Protein AF-A0A0F8ZAD5-F1 (afdb_monomer)

Organism: NCBI:txid412755

Nearest PDB structures (foldseek):
  7mzy-assembly1_A  TM=2.709E-01  e=1.354E-01  Homo sapiens
  7ls0-assembly1_C  TM=2.871E-01  e=2.095E-01  Homo sapiens
  7nx3-assembly1_A  TM=2.675E-01  e=1.902E-01  Homo sapiens
  7ls0-assembly1_A  TM=2.312E-01  e=1.171E-01  Homo sapiens
  4b1m-assembly3_C  TM=2.422E-01  e=1.090E+00  Bacillus subtilis

InterPro domains:
  IPR049304 Glycine-rich domain [PF21722] (61-296)

Secondary structure (DSSP, 8-state):
--TTPPPPEEE-----TTPEEP---EETTEE-S-----EEE-SEEEEETTEEEEEESSSEEEEEES-EEEEEEEEPPPPPPPBTBPPPPPPPEEEEEEEEE-SEEEEEEPPPPPPPPSSTTSPPPPPPPEEETTEEEPPPPPPPBTTSPPPPPBSSPPPPPTTSS-PPPBPTTT--PPPPPB-SSSSPBPPPPP-SSSPPPPPBTTBPPPPPP-EEE-TTTSS-EEE-PPPPPPB-STT--BPPPPPTTTPPPPPB-TTS-----PPPTTTTPPPPPB-TTSPPPPPPP-EEEEEE---PPPPEEEEEESPTTEE--SS----EEEEE-TT----EEEEETTEEEEEE-S---

Foldseek 3Di:
DDPPDDWAWAAEDPDDAFDWGFDFTDTPPHGCPDDFWWDKDKADWDDDPLKIKHKHLAKMKIFTTAKFFKKKKWFFAWWFAFEQAAWTFFWFIDIDGRDIDGGGIWTWHWWAWWAFHFDLAGFTGWICWTDTPPDIIWTIWTTGGQNYAATEETCWWTKGWLRYPGIHAHDPNGWGIWAYWNVPDPFIKIWWTTFRPGYWAYHDHQEWTAWHAFDWDCVRPVDTAGAGWIAIMETADLSHDYTHHTHGQFHWTAFYPNPPDFDIGEGAAQRRYIWYHTYDPGTTHITYMHMMMIMDRIRADDKDKAWPDDDGRDRDNDPDGDTDMDIDGPVQDQKDFYHYNNRTDDIDRPSDD

Mean predicted aligned error: 10.84 Å

Sequence (353 aa):
INKGEVLDLELFTVVENADNVEWIPSFMGVRVSEWAGFSATGCDITFDGDFQIHTCIVNSTFTVTGTGLADVLVVAGGGGGPQQGGGGGAGGYILFENFTLTEQAYAVTVGTGGTGGTANNVPGGHGANSVFDNLTMIGGSGGTARLGVASPTGGSGGGDSSSGAGASAGTAGQGFAGGNGFDGGQPFTGGGGGGASEVGATGTSGVGGDGGDGLSNTIFNGTTLFYAGGGGGNINDQLGTSVGSGGLGGGGDGGNLKGGGATCTVGVDGLGGGGGGASETNAGCDGGNGVVIIRFLPILSIPTVTLNKPDNNTVFEIVTINMNCTVSDNLNLVNVSLILDGVINETNTTGIN

Structure (mmCIF, N/CA/C/O backbone):
data_AF-A0A0F8ZAD5-F1
#
_entry.id   AF-A0A0F8ZAD5-F1
#
loop_
_atom_site.group_PDB
_atom_site.id
_atom_site.type_symbol
_atom_site.label_atom_id
_atom_site.label_alt_id
_atom_site.label_comp_id
_atom_site.label_asym_id
_atom_site.label_entity_id
_atom_site.label_seq_id
_atom_site.pdbx_PDB_ins_code
_atom_site.Cartn_x
_atom_site.Cartn_y
_atom_site.Cartn_z
_atom_site.occupancy
_atom_site.B_iso_or_equiv
_atom_site.auth_seq_id
_atom_site.auth_comp_id
_atom_site.auth_asym_id
_atom_site.auth_atom_id
_atom_site.pdbx_PDB_model_num
ATOM 1 N N . ILE A 1 1 ? -20.536 6.946 20.542 1.00 42.72 1 ILE A N 1
ATOM 2 C CA . ILE A 1 1 ? -20.721 8.093 21.454 1.00 42.72 1 ILE A CA 1
ATOM 3 C C . ILE A 1 1 ? -19.865 9.211 20.888 1.00 42.72 1 ILE A C 1
ATOM 5 O O . ILE A 1 1 ? -18.662 9.011 20.779 1.00 42.72 1 ILE A O 1
ATOM 9 N N . ASN A 1 2 ? -20.467 10.299 20.410 1.00 28.19 2 ASN A N 1
ATOM 10 C CA . ASN A 1 2 ? -19.722 11.433 19.853 1.00 28.19 2 ASN A CA 1
ATOM 11 C C . ASN A 1 2 ? -19.301 12.397 20.967 1.00 28.19 2 ASN A C 1
ATOM 13 O O . ASN A 1 2 ? -19.986 12.539 21.983 1.00 28.19 2 ASN A O 1
ATOM 17 N N . LYS A 1 3 ? -18.207 13.131 20.749 1.00 27.67 3 LYS A N 1
ATOM 18 C CA . LYS A 1 3 ? -17.792 14.232 21.625 1.00 27.67 3 LYS A CA 1
ATOM 19 C C . LYS A 1 3 ? -18.932 15.253 21.789 1.00 27.67 3 LYS A C 1
ATOM 21 O O . LYS A 1 3 ? -19.252 15.975 20.848 1.00 27.67 3 LYS A O 1
ATOM 26 N N . GLY A 1 4 ? -19.497 15.338 22.996 1.00 31.62 4 GLY A N 1
ATOM 27 C CA . GLY A 1 4 ? -20.547 16.301 23.360 1.00 31.62 4 GLY A CA 1
ATOM 28 C C . GLY A 1 4 ? -21.928 15.709 23.665 1.00 31.62 4 GLY A C 1
ATOM 29 O O . GLY A 1 4 ? -22.844 16.475 23.953 1.00 31.62 4 GLY A O 1
ATOM 30 N N . GLU A 1 5 ? -22.096 14.386 23.624 1.00 37.78 5 GLU A N 1
ATOM 31 C CA . GLU A 1 5 ? -23.331 13.726 24.074 1.00 37.78 5 GLU A CA 1
ATOM 32 C C . GLU A 1 5 ? -23.428 13.709 25.617 1.00 37.78 5 GLU A C 1
ATOM 34 O O . GLU A 1 5 ? -22.432 13.521 26.318 1.00 37.78 5 GLU A O 1
ATOM 39 N N . VAL A 1 6 ? -24.633 13.948 26.151 1.00 41.59 6 VAL A N 1
ATOM 40 C CA . VAL A 1 6 ? -24.940 13.880 27.591 1.00 41.59 6 VAL A CA 1
ATOM 41 C C . VAL A 1 6 ? -25.248 12.426 27.949 1.00 41.59 6 VAL A C 1
ATOM 43 O O . VAL A 1 6 ? -26.066 11.794 27.287 1.00 41.59 6 VAL A O 1
ATOM 46 N N . LEU A 1 7 ? -24.578 11.894 28.973 1.00 45.41 7 LEU A N 1
ATOM 47 C CA . LEU A 1 7 ? -24.814 10.548 29.493 1.00 45.41 7 LEU A CA 1
ATOM 48 C C . LEU A 1 7 ? -25.819 10.602 30.650 1.00 45.41 7 LEU A C 1
ATOM 50 O O . LEU A 1 7 ? -25.520 11.177 31.698 1.00 45.41 7 LEU A O 1
ATOM 54 N N . ASP A 1 8 ? -26.977 9.969 30.465 1.00 46.50 8 ASP A N 1
ATOM 55 C CA . ASP A 1 8 ? -28.004 9.832 31.498 1.00 46.50 8 ASP A CA 1
ATOM 56 C C . ASP A 1 8 ? -27.875 8.474 32.206 1.00 46.50 8 ASP A C 1
ATOM 58 O O . ASP A 1 8 ? -27.848 7.413 31.577 1.00 46.50 8 ASP A O 1
ATOM 62 N N . LEU A 1 9 ? -27.769 8.523 33.535 1.00 47.06 9 LEU A N 1
ATOM 63 C CA . LEU A 1 9 ? -27.691 7.370 34.432 1.00 47.06 9 LEU A CA 1
ATOM 64 C C . LEU A 1 9 ? -28.988 7.301 35.245 1.00 47.06 9 LEU A C 1
ATOM 66 O O . LEU A 1 9 ? -29.325 8.241 35.966 1.00 47.06 9 LEU A O 1
ATOM 70 N N . GLU A 1 10 ? -29.725 6.197 35.117 1.00 52.03 10 GLU A N 1
ATOM 71 C CA . GLU A 1 10 ? -31.086 6.066 35.654 1.00 52.03 10 GLU A CA 1
ATOM 72 C C . GLU A 1 10 ? -31.159 5.102 36.851 1.00 52.03 10 GLU A C 1
ATOM 74 O O . GLU A 1 10 ? -30.593 4.004 36.811 1.00 52.03 10 GLU A O 1
ATOM 79 N N . LEU A 1 11 ? -31.903 5.497 37.895 1.00 47.22 11 LEU A N 1
ATOM 80 C CA . LEU A 1 11 ? -32.354 4.637 38.992 1.00 47.22 11 LEU A CA 1
ATOM 81 C C . LEU A 1 11 ? -33.878 4.427 38.887 1.00 47.22 11 LEU A C 1
ATOM 83 O O . LEU A 1 11 ? -34.636 5.395 38.805 1.00 47.22 11 LEU A O 1
ATOM 87 N N . PHE A 1 12 ? -34.336 3.173 38.943 1.00 46.31 12 PHE A N 1
ATOM 88 C CA . PHE A 1 12 ? -35.761 2.824 38.996 1.00 46.31 12 PHE A CA 1
ATOM 89 C C . PHE A 1 12 ? -36.108 2.217 40.352 1.00 46.31 12 PHE A C 1
ATOM 91 O O . PHE A 1 12 ? -35.852 1.032 40.544 1.00 46.31 12 PHE A O 1
ATOM 98 N N . THR A 1 13 ? -36.744 2.972 41.250 1.00 46.91 13 THR A N 1
ATOM 99 C CA . THR A 1 13 ? -37.504 2.399 42.372 1.00 46.91 13 THR A CA 1
ATOM 100 C C . THR A 1 13 ? -38.537 3.420 42.852 1.00 46.91 13 THR A C 1
ATOM 102 O O . THR A 1 13 ? -38.139 4.458 43.371 1.00 46.91 13 THR A O 1
ATOM 105 N N . VAL A 1 14 ? -39.835 3.103 42.796 1.00 45.53 14 VAL A N 1
ATOM 106 C CA . VAL A 1 14 ? -40.834 3.840 43.591 1.00 45.53 14 VAL A CA 1
ATOM 107 C C . VAL A 1 14 ? -40.534 3.530 45.060 1.00 45.53 14 VAL A C 1
ATOM 109 O O . VAL A 1 14 ? -40.621 2.366 45.437 1.00 45.53 14 VAL A O 1
ATOM 112 N N . VAL A 1 15 ? -40.113 4.522 45.853 1.00 49.88 15 VAL A N 1
ATOM 113 C CA . VAL A 1 15 ? -39.677 4.315 47.252 1.00 49.88 15 VAL A CA 1
ATOM 114 C C . VAL A 1 15 ? -40.759 4.753 48.240 1.00 49.88 15 VAL A C 1
ATOM 116 O O . VAL A 1 15 ? -41.038 5.946 48.380 1.00 49.88 15 VAL A O 1
ATOM 119 N N . GLU A 1 16 ? -41.320 3.805 48.984 1.00 58.94 16 GLU A N 1
ATOM 120 C CA . GLU A 1 16 ? -42.106 4.036 50.196 1.00 58.94 16 GLU A CA 1
ATOM 121 C C . GLU A 1 16 ? -41.260 3.806 51.467 1.00 58.94 16 GLU A C 1
ATOM 123 O O . GLU A 1 16 ? -40.147 3.274 51.447 1.00 58.94 16 GLU A O 1
ATOM 128 N N . ASN A 1 17 ? -41.766 4.260 52.617 1.00 53.72 17 ASN A N 1
ATOM 129 C CA . ASN A 1 17 ? -41.102 4.029 53.902 1.00 53.72 17 ASN A CA 1
ATOM 130 C C . ASN A 1 17 ? -41.042 2.516 54.192 1.00 53.72 17 ASN A C 1
ATOM 132 O O . ASN A 1 17 ? -42.082 1.861 54.156 1.00 53.72 17 ASN A O 1
ATOM 136 N N . ALA A 1 18 ? -39.850 2.010 54.537 1.00 62.34 18 ALA A N 1
ATOM 137 C CA . ALA A 1 18 ? -39.515 0.598 54.761 1.00 62.34 18 ALA A CA 1
ATOM 138 C C . ALA A 1 18 ? -39.294 -0.268 53.504 1.00 62.34 18 ALA A C 1
ATOM 140 O O . ALA A 1 18 ? -39.151 -1.487 53.633 1.00 62.34 18 ALA A O 1
ATOM 141 N N . ASP A 1 19 ? -39.184 0.338 52.320 1.00 57.66 19 ASP A N 1
ATOM 142 C CA . ASP A 1 19 ? -38.811 -0.392 51.108 1.00 57.66 19 ASP A CA 1
ATOM 143 C C . ASP A 1 19 ? -37.319 -0.752 51.058 1.00 57.66 19 ASP A C 1
ATOM 145 O O . ASP A 1 19 ? -36.444 -0.057 51.588 1.00 57.66 19 ASP A O 1
ATOM 149 N N . ASN A 1 20 ? -37.035 -1.859 50.370 1.00 56.38 20 ASN A N 1
ATOM 150 C CA . ASN A 1 20 ? -35.686 -2.250 49.978 1.00 56.38 20 ASN A CA 1
ATOM 151 C C . ASN A 1 20 ? -35.318 -1.546 48.671 1.00 56.38 20 ASN A C 1
ATOM 153 O O . ASN A 1 20 ? -36.022 -1.700 47.672 1.00 56.38 20 ASN A O 1
ATOM 157 N N . VAL A 1 21 ? -34.187 -0.841 48.647 1.00 58.56 21 VAL A N 1
ATOM 158 C CA . VAL A 1 21 ? -33.682 -0.212 47.418 1.00 58.56 21 VAL A CA 1
ATOM 159 C C . VAL A 1 21 ? -32.581 -1.078 46.813 1.00 58.56 21 VAL A C 1
ATOM 161 O O . VAL A 1 21 ? -31.529 -1.281 47.427 1.00 58.56 21 VAL A O 1
ATOM 164 N N . GLU A 1 22 ? -32.813 -1.577 45.599 1.00 61.72 22 GLU A N 1
ATOM 165 C CA . GLU A 1 22 ? -31.795 -2.253 44.794 1.00 61.72 22 GLU A CA 1
ATOM 166 C C . GLU A 1 22 ? -31.143 -1.252 43.831 1.00 61.72 22 GLU A C 1
ATOM 168 O O . GLU A 1 22 ? -31.813 -0.596 43.033 1.00 61.72 22 GLU A O 1
ATOM 173 N N . TRP A 1 23 ? -29.819 -1.127 43.899 1.00 62.19 23 TRP A N 1
ATOM 174 C CA . TRP A 1 23 ? -29.043 -0.321 42.970 1.00 62.19 23 TRP A CA 1
ATOM 175 C C . TRP A 1 23 ? -28.745 -1.126 41.710 1.00 62.19 23 TRP A C 1
ATOM 177 O O . TRP A 1 23 ? -27.966 -2.082 41.728 1.00 62.19 23 TRP A O 1
ATOM 187 N N . ILE A 1 24 ? -29.365 -0.718 40.606 1.00 59.56 24 ILE A N 1
ATOM 188 C CA . ILE A 1 24 ? -29.151 -1.316 39.294 1.00 59.56 24 ILE A CA 1
ATOM 189 C C . ILE A 1 24 ? -28.659 -0.215 38.355 1.00 59.56 24 ILE A C 1
ATOM 191 O O . ILE A 1 24 ? -29.462 0.628 37.956 1.00 59.56 24 ILE A O 1
ATOM 195 N N . PRO A 1 25 ? -27.367 -0.193 37.983 1.00 57.88 25 PRO A N 1
ATOM 196 C CA . PRO A 1 25 ? -26.896 0.746 36.983 1.00 57.88 25 PRO A CA 1
ATOM 197 C C . PRO A 1 25 ? -27.588 0.425 35.659 1.00 57.88 25 PRO A C 1
ATOM 199 O O . PRO A 1 25 ? -27.567 -0.716 35.181 1.00 57.88 25 PRO A O 1
ATOM 202 N N . SER A 1 26 ? -28.214 1.438 35.076 1.00 53.25 26 SER A N 1
ATOM 203 C CA . SER A 1 26 ? -28.821 1.345 33.758 1.00 53.25 26 SER A CA 1
ATOM 204 C C . SER A 1 26 ? -28.347 2.495 32.884 1.00 53.25 26 SER A C 1
ATOM 206 O O . SER A 1 26 ? -28.042 3.587 33.368 1.00 53.25 26 SER A O 1
ATOM 208 N N . PHE A 1 27 ? -28.235 2.211 31.593 1.00 52.03 27 PHE A N 1
ATOM 209 C CA . PHE A 1 27 ? -27.882 3.187 30.575 1.00 52.03 27 PHE A CA 1
ATOM 210 C C . PHE A 1 27 ? -29.076 3.323 29.635 1.00 52.03 27 PHE A C 1
ATOM 212 O O . PHE A 1 27 ? -29.490 2.324 29.042 1.00 52.03 27 PHE A O 1
ATOM 219 N N . MET A 1 28 ? -29.654 4.527 29.545 1.00 55.06 28 MET A N 1
ATOM 220 C CA . MET A 1 28 ? -30.876 4.792 28.766 1.00 55.06 28 MET A CA 1
ATOM 221 C C . MET A 1 28 ? -32.005 3.775 29.054 1.00 55.06 28 MET A C 1
ATOM 223 O O . MET A 1 28 ? -32.618 3.227 28.134 1.00 55.06 28 MET A O 1
ATOM 227 N N . GLY A 1 29 ? -32.214 3.435 30.328 1.00 49.91 29 GLY A N 1
ATOM 228 C CA . GLY A 1 29 ? -33.242 2.488 30.765 1.00 49.91 29 GLY A CA 1
ATOM 229 C C . GLY A 1 29 ? -32.940 0.997 30.557 1.00 49.91 29 GLY A C 1
ATOM 230 O O . GLY A 1 29 ? -33.813 0.163 30.804 1.00 49.91 29 GLY A O 1
ATOM 231 N N . VAL A 1 30 ? -31.728 0.614 30.131 1.00 49.59 30 VAL A N 1
ATOM 232 C CA . VAL A 1 30 ? -31.344 -0.797 29.922 1.00 49.59 30 VAL A CA 1
ATOM 233 C C . VAL A 1 30 ? -30.340 -1.267 30.979 1.00 49.59 30 VAL A C 1
ATOM 235 O O . VAL A 1 30 ? -29.303 -0.636 31.192 1.00 49.59 30 VAL A O 1
ATOM 238 N N . ARG A 1 31 ? -30.630 -2.407 31.632 1.00 51.28 31 ARG A N 1
ATOM 239 C CA . ARG A 1 31 ? -29.701 -3.084 32.558 1.00 51.28 31 ARG A CA 1
ATOM 240 C C . ARG A 1 31 ? -28.488 -3.596 31.789 1.00 51.28 31 ARG A C 1
ATOM 242 O O . ARG A 1 31 ? -28.632 -4.382 30.857 1.00 51.28 31 ARG A O 1
ATOM 249 N N . VAL A 1 32 ? -27.299 -3.189 32.212 1.00 48.00 32 VAL A N 1
ATOM 250 C CA . VAL A 1 32 ? -26.048 -3.566 31.556 1.00 48.00 32 VAL A CA 1
ATOM 251 C C . VAL A 1 32 ? -25.489 -4.842 32.186 1.00 48.00 32 VAL A C 1
ATOM 253 O O . VAL A 1 32 ? -24.962 -4.801 33.292 1.00 48.00 32 VAL A O 1
ATOM 256 N N . SER A 1 33 ? -25.611 -5.981 31.499 1.00 46.00 33 SER A N 1
ATOM 257 C CA . SER A 1 33 ? -25.067 -7.270 31.962 1.00 46.00 33 SER A CA 1
ATOM 258 C C . SER A 1 33 ? -23.804 -7.729 31.225 1.00 46.00 33 SER A C 1
ATOM 260 O O . SER A 1 33 ? -23.064 -8.533 31.775 1.00 46.00 33 SER A O 1
ATOM 262 N N . GLU A 1 34 ? -23.534 -7.217 30.023 1.00 42.91 34 GLU A N 1
ATOM 263 C CA . GLU A 1 34 ? -22.308 -7.435 29.238 1.00 42.91 34 GLU A CA 1
ATOM 264 C C . GLU A 1 34 ? -22.373 -6.567 27.969 1.00 42.91 34 GLU A C 1
ATOM 266 O O . GLU A 1 34 ? -23.447 -6.428 27.386 1.00 42.91 34 GLU A O 1
ATOM 271 N N . TRP A 1 35 ? -21.254 -5.981 27.529 1.00 52.12 35 TRP A N 1
ATOM 272 C CA . TRP A 1 35 ? -21.159 -5.370 26.196 1.00 52.12 35 TRP A CA 1
ATOM 273 C C . TRP A 1 35 ? -19.921 -5.903 25.480 1.00 52.12 35 TRP A C 1
ATOM 275 O O . TRP A 1 35 ? -18.802 -5.785 25.979 1.00 52.12 35 TRP A O 1
ATOM 285 N N . ALA A 1 36 ? -20.128 -6.478 24.295 1.00 46.25 36 ALA A N 1
ATOM 286 C CA . ALA A 1 36 ? -19.058 -6.863 23.386 1.00 46.25 36 ALA A CA 1
ATOM 287 C C . ALA A 1 36 ? -18.497 -5.598 22.715 1.00 46.25 36 ALA A C 1
ATOM 289 O O . ALA A 1 36 ? -19.019 -5.130 21.704 1.00 46.25 36 ALA A O 1
ATOM 290 N N . GLY A 1 37 ? -17.463 -5.005 23.314 1.00 64.50 37 GLY A N 1
ATOM 291 C CA . GLY A 1 37 ? -16.720 -3.909 22.699 1.00 64.50 37 GLY A CA 1
ATOM 292 C C . GLY A 1 37 ? -15.998 -4.396 21.442 1.00 64.50 37 GLY A C 1
ATOM 293 O O . GLY A 1 37 ? -15.243 -5.370 21.495 1.00 64.50 37 GLY A O 1
ATOM 294 N N . PHE A 1 38 ? -16.226 -3.719 20.316 1.00 75.94 38 PHE A N 1
ATOM 295 C CA . PHE A 1 38 ? -15.404 -3.890 19.125 1.00 75.94 38 PHE A CA 1
ATOM 296 C C . PHE A 1 38 ? -14.053 -3.209 19.349 1.00 75.94 38 PHE A C 1
ATOM 298 O O . PHE A 1 38 ? -13.968 -1.978 19.379 1.00 75.94 38 PHE A O 1
ATOM 305 N N . SER A 1 39 ? -13.015 -4.015 19.556 1.00 86.00 39 SER A N 1
ATOM 306 C CA . SER A 1 39 ? -11.640 -3.557 19.762 1.00 86.00 39 SER A CA 1
ATOM 307 C C . SER A 1 39 ? -10.679 -4.450 18.990 1.00 86.00 39 SER A C 1
ATOM 309 O O . SER A 1 39 ? -11.016 -5.594 18.678 1.00 86.00 39 SER A O 1
ATOM 311 N N . ALA A 1 40 ? -9.484 -3.949 18.679 1.00 91.31 40 ALA A N 1
ATOM 312 C CA . ALA A 1 40 ? -8.470 -4.772 18.044 1.00 91.31 40 ALA A CA 1
ATOM 313 C C . ALA A 1 40 ? -7.048 -4.463 18.525 1.00 91.31 40 ALA A C 1
ATOM 315 O O . ALA A 1 40 ? -6.754 -3.396 19.062 1.00 91.31 40 ALA A O 1
ATOM 316 N N . THR A 1 41 ? -6.150 -5.427 18.323 1.00 94.00 41 THR A N 1
ATOM 317 C CA . THR A 1 41 ? -4.713 -5.322 18.622 1.00 94.00 41 THR A CA 1
ATOM 318 C C . THR A 1 41 ? -3.869 -5.904 17.487 1.00 94.00 41 THR A C 1
ATOM 320 O O . THR A 1 41 ? -4.368 -6.661 16.653 1.00 94.00 41 THR A O 1
ATOM 323 N N . GLY A 1 42 ? -2.576 -5.568 17.472 1.00 94.38 42 GLY A N 1
ATOM 324 C CA . GLY A 1 42 ? -1.621 -5.982 16.440 1.00 94.38 42 GLY A CA 1
ATOM 325 C C . GLY A 1 42 ? -1.310 -4.866 15.444 1.00 94.38 42 GLY A C 1
ATOM 326 O O . GLY A 1 42 ? -2.069 -3.905 15.335 1.00 94.38 42 GLY A O 1
ATOM 327 N N . CYS A 1 43 ? -0.195 -5.006 14.722 1.00 94.81 43 CYS A N 1
ATOM 328 C CA . CYS A 1 43 ? 0.364 -3.962 13.852 1.00 94.81 43 CYS A CA 1
ATOM 329 C C . CYS A 1 43 ? 0.679 -2.648 14.594 1.00 94.81 43 CYS A C 1
ATOM 331 O O . CYS A 1 43 ? 0.552 -2.573 15.818 1.00 94.81 43 CYS A O 1
ATOM 333 N N . ASP A 1 44 ? 1.118 -1.624 13.861 1.00 94.44 44 ASP A N 1
ATOM 334 C CA . ASP A 1 44 ? 1.343 -0.301 14.441 1.00 94.44 44 ASP A CA 1
ATOM 335 C C . ASP A 1 44 ? 0.013 0.444 14.557 1.00 94.44 44 ASP A C 1
ATOM 337 O O . ASP A 1 44 ? -0.730 0.548 13.580 1.00 94.44 44 ASP A O 1
ATOM 341 N N . ILE A 1 45 ? -0.289 0.947 15.756 1.00 92.69 45 ILE A N 1
ATOM 342 C CA . ILE A 1 45 ? -1.570 1.583 16.074 1.00 92.69 45 ILE A CA 1
ATOM 343 C C . ILE A 1 45 ? -1.398 3.100 16.128 1.00 92.69 45 ILE A C 1
ATOM 345 O O . ILE A 1 45 ? -0.607 3.619 16.918 1.00 92.69 45 ILE A O 1
ATOM 349 N N . THR A 1 46 ? -2.188 3.810 15.331 1.00 90.69 46 THR A N 1
ATOM 350 C CA . THR A 1 46 ? -2.340 5.269 15.367 1.00 90.69 46 THR A CA 1
ATOM 351 C C . THR A 1 46 ? -3.820 5.648 15.466 1.00 90.69 46 THR A C 1
ATOM 353 O O . THR A 1 46 ? -4.703 4.786 15.447 1.00 90.69 46 THR A O 1
ATOM 356 N N . PHE A 1 47 ? -4.099 6.944 15.621 1.00 85.94 47 PHE A N 1
ATOM 357 C CA . PHE A 1 47 ? -5.455 7.472 15.766 1.00 85.94 47 PHE A CA 1
ATOM 358 C C . PHE A 1 47 ? -5.672 8.677 14.848 1.00 85.94 47 PHE A C 1
ATOM 360 O O . PHE A 1 47 ? -4.789 9.527 14.722 1.00 85.94 47 PHE A O 1
ATOM 367 N N . ASP A 1 48 ? -6.862 8.758 14.255 1.00 80.25 48 ASP A N 1
ATOM 368 C CA . ASP A 1 48 ? -7.352 9.893 13.465 1.00 80.25 48 ASP A CA 1
ATOM 369 C C . ASP A 1 48 ? -8.727 10.314 13.999 1.00 80.25 48 ASP A C 1
ATOM 371 O O . ASP A 1 48 ? -9.753 9.695 13.702 1.00 80.25 48 ASP A O 1
ATOM 375 N N . GLY A 1 49 ? -8.743 11.334 14.860 1.00 81.81 49 GLY A N 1
ATOM 376 C CA . GLY A 1 49 ? -9.930 11.670 15.642 1.00 81.81 49 GLY A CA 1
ATOM 377 C C . GLY A 1 49 ? -10.348 10.491 16.522 1.00 81.81 49 GLY A C 1
ATOM 378 O O . GLY A 1 49 ? -9.559 10.029 17.344 1.00 81.81 49 GLY A O 1
ATOM 379 N N . ASP A 1 50 ? -11.573 10.007 16.324 1.00 78.25 50 ASP A N 1
ATOM 380 C CA . ASP A 1 50 ? -12.114 8.862 17.062 1.00 78.25 50 ASP A CA 1
ATOM 381 C C . ASP A 1 50 ? -11.752 7.512 16.414 1.00 78.25 50 ASP A C 1
ATOM 383 O O . ASP A 1 50 ? -11.962 6.464 17.019 1.00 78.25 50 ASP A O 1
ATOM 387 N N . PHE A 1 51 ? -11.200 7.506 15.195 1.00 83.88 51 PHE A N 1
ATOM 388 C CA . PHE A 1 51 ? -10.836 6.273 14.502 1.00 83.88 51 PHE A CA 1
ATOM 389 C C . PHE A 1 51 ? -9.506 5.714 15.005 1.00 83.88 51 PHE A C 1
ATOM 391 O O . PHE A 1 51 ? -8.522 6.441 15.154 1.00 83.88 51 PHE A O 1
ATOM 398 N N . GLN A 1 52 ? -9.462 4.396 15.1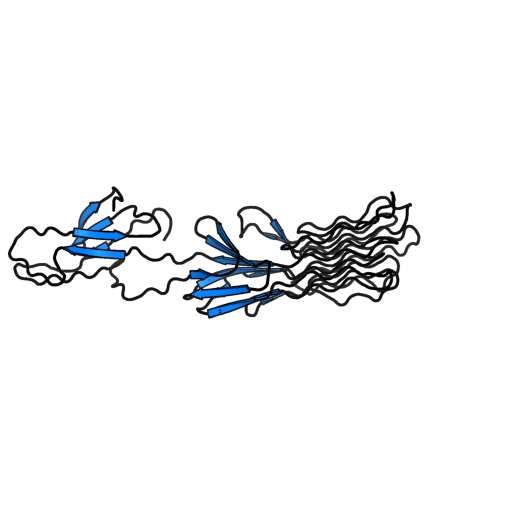77 1.00 89.19 52 GLN A N 1
ATOM 399 C CA . GLN A 1 52 ? -8.244 3.627 15.388 1.00 89.19 52 GLN A CA 1
ATOM 400 C C . GLN A 1 52 ? -7.748 3.074 14.049 1.00 89.19 52 GLN A C 1
ATOM 402 O O . GLN A 1 52 ? -8.542 2.603 13.229 1.00 89.19 52 GLN A O 1
ATOM 407 N N . ILE A 1 53 ? -6.436 3.139 13.824 1.00 92.69 53 ILE A N 1
ATOM 408 C CA . ILE A 1 53 ? -5.797 2.757 12.564 1.00 92.69 53 ILE A CA 1
ATOM 409 C C . ILE A 1 53 ? -4.661 1.789 12.854 1.00 92.69 53 ILE A C 1
ATOM 411 O O . ILE A 1 53 ? -3.766 2.094 13.634 1.00 92.69 53 ILE A O 1
ATOM 415 N N . HIS A 1 54 ? -4.697 0.627 12.213 1.00 95.06 54 HIS A N 1
ATOM 416 C CA . HIS A 1 54 ? -3.681 -0.412 12.308 1.00 95.06 54 HIS A CA 1
ATOM 417 C C . HIS A 1 54 ? -2.930 -0.496 10.983 1.00 95.06 54 HIS A C 1
ATOM 419 O O . HIS A 1 54 ? -3.530 -0.811 9.957 1.00 95.06 54 HIS A O 1
ATOM 425 N N . THR A 1 55 ? -1.625 -0.228 11.003 1.00 95.75 55 THR A N 1
ATOM 426 C CA . THR A 1 55 ? -0.754 -0.261 9.820 1.00 95.75 55 THR A CA 1
ATOM 427 C C . THR A 1 55 ? 0.233 -1.413 9.934 1.00 95.75 55 THR A C 1
ATOM 429 O O . THR A 1 55 ? 1.096 -1.432 10.810 1.00 95.75 55 THR A O 1
ATOM 432 N N . CYS A 1 56 ? 0.106 -2.396 9.050 1.00 97.38 56 CYS A N 1
ATOM 433 C CA . CYS A 1 56 ? 0.940 -3.588 9.014 1.00 97.38 56 CYS A CA 1
ATOM 434 C C . CYS A 1 56 ? 1.906 -3.486 7.822 1.00 97.38 56 CYS A C 1
ATOM 436 O O . CYS A 1 56 ? 1.477 -3.569 6.672 1.00 97.38 56 CYS A O 1
ATOM 438 N N . ILE A 1 57 ? 3.203 -3.316 8.097 1.00 95.50 57 ILE A N 1
ATOM 439 C CA . ILE A 1 57 ? 4.283 -3.272 7.082 1.00 95.50 57 ILE A CA 1
ATOM 440 C C . ILE A 1 57 ? 5.116 -4.563 7.022 1.00 95.50 57 ILE A C 1
ATOM 442 O O . ILE A 1 57 ? 6.010 -4.706 6.195 1.00 95.50 57 ILE A O 1
ATOM 446 N N . VAL A 1 58 ? 4.816 -5.513 7.905 1.00 94.50 58 VAL A N 1
ATOM 447 C CA . VAL A 1 58 ? 5.378 -6.867 7.946 1.00 94.50 58 VAL A CA 1
ATOM 448 C C . VAL A 1 58 ? 4.272 -7.851 8.328 1.00 94.50 58 VAL A C 1
ATOM 450 O O . VAL A 1 58 ? 3.237 -7.441 8.858 1.00 94.50 58 VAL A O 1
ATOM 453 N N . ASN A 1 59 ? 4.491 -9.146 8.084 1.00 97.38 59 ASN A N 1
ATOM 454 C CA . ASN A 1 59 ? 3.551 -10.195 8.486 1.00 97.38 59 ASN A CA 1
ATOM 455 C C . ASN A 1 59 ? 3.240 -10.118 9.985 1.00 97.38 59 ASN A C 1
ATOM 457 O O . ASN A 1 59 ? 4.148 -10.022 10.815 1.00 97.38 59 ASN A O 1
ATOM 461 N N . SER A 1 60 ? 1.960 -10.192 10.327 1.00 96.56 60 SER A N 1
ATOM 462 C CA . SER A 1 60 ? 1.484 -10.004 11.693 1.00 96.56 60 SER A CA 1
ATOM 463 C C . SER A 1 60 ? 0.141 -10.703 11.917 1.00 96.56 60 SER A C 1
ATOM 465 O O . SER A 1 60 ? -0.416 -11.350 11.027 1.00 96.56 60 SER A O 1
ATOM 467 N N . THR A 1 61 ? -0.381 -10.567 13.132 1.00 97.06 61 THR A N 1
ATOM 468 C CA . THR A 1 61 ? -1.731 -11.000 13.481 1.00 97.06 61 THR A CA 1
ATOM 469 C C . THR A 1 61 ? -2.520 -9.790 13.956 1.00 97.06 61 THR A C 1
ATOM 471 O O . THR A 1 61 ? -2.096 -9.113 14.892 1.00 97.06 61 THR A O 1
ATOM 474 N N . PHE A 1 62 ? -3.670 -9.544 13.335 1.00 97.06 62 PHE A N 1
ATOM 475 C CA . PHE A 1 62 ? -4.644 -8.537 13.741 1.00 97.06 62 PHE A CA 1
ATOM 476 C C . PHE A 1 62 ? -5.770 -9.233 14.508 1.00 97.06 62 PHE A C 1
ATOM 478 O O . PHE A 1 62 ? -6.512 -10.033 13.944 1.00 97.06 62 PHE A O 1
ATOM 485 N N . THR A 1 63 ? -5.862 -8.999 15.814 1.00 96.12 63 THR A N 1
ATOM 486 C CA . THR A 1 63 ? -6.800 -9.723 16.687 1.00 96.12 63 THR A CA 1
ATOM 487 C C . THR A 1 63 ? -7.955 -8.825 17.067 1.00 96.12 63 THR A C 1
ATOM 489 O O . THR A 1 63 ? -7.724 -7.786 17.677 1.00 96.12 63 THR A O 1
ATOM 492 N N . VAL A 1 64 ? -9.172 -9.248 16.735 1.00 92.56 64 VAL A N 1
ATOM 493 C CA . VAL A 1 64 ? -10.422 -8.519 16.965 1.00 92.56 64 VAL A CA 1
ATOM 494 C C . VAL A 1 64 ? -11.194 -9.152 18.118 1.00 92.56 64 VAL A C 1
ATOM 496 O O . VAL A 1 64 ? -11.342 -10.373 18.165 1.00 92.56 64 VAL A O 1
ATOM 499 N N . THR A 1 65 ? -11.740 -8.321 19.003 1.00 89.38 65 THR A N 1
ATOM 500 C CA . THR A 1 65 ? -12.789 -8.691 19.963 1.00 89.38 65 THR A CA 1
ATOM 501 C C . THR A 1 65 ? -14.120 -8.107 19.504 1.00 89.38 65 THR A C 1
ATOM 503 O O . THR A 1 65 ? -14.158 -6.953 19.077 1.00 89.38 65 THR A O 1
ATOM 506 N N . GLY A 1 66 ? -15.217 -8.861 19.603 1.00 84.25 66 GLY A N 1
ATOM 507 C CA . GLY A 1 66 ? -16.530 -8.404 19.140 1.00 84.25 66 GLY A CA 1
ATOM 508 C C . GLY A 1 66 ? -16.667 -8.337 17.612 1.00 84.25 66 GLY A C 1
ATOM 509 O O . GLY A 1 66 ? -15.879 -8.907 16.862 1.00 84.25 66 GLY A O 1
ATOM 510 N N . THR A 1 67 ? -17.706 -7.652 17.137 1.00 84.75 67 THR A N 1
ATOM 511 C CA . THR A 1 67 ? -18.034 -7.533 15.705 1.00 84.75 67 THR A CA 1
ATOM 512 C C . THR A 1 67 ? -18.189 -6.071 15.307 1.00 84.75 67 THR A C 1
ATOM 514 O O . THR A 1 67 ? -18.812 -5.308 16.046 1.00 84.75 67 THR A O 1
ATOM 517 N N . GLY A 1 68 ? -17.693 -5.688 14.133 1.00 86.06 68 GLY A N 1
ATOM 518 C CA . GLY A 1 68 ? -17.727 -4.302 13.670 1.00 86.06 68 GLY A CA 1
ATOM 519 C C . GLY A 1 68 ? -17.439 -4.158 12.179 1.00 86.06 68 GLY A C 1
ATOM 520 O O . GLY A 1 68 ? -17.189 -5.141 11.483 1.00 86.06 68 GLY A O 1
ATOM 521 N N . LEU A 1 69 ? -17.499 -2.922 11.688 1.00 89.06 69 LEU A N 1
ATOM 522 C CA . LEU A 1 69 ? -17.146 -2.567 10.313 1.00 89.06 69 LEU A CA 1
ATOM 523 C C . LEU A 1 69 ? -15.813 -1.814 10.303 1.00 89.06 69 LEU A C 1
ATOM 525 O O . LEU A 1 69 ? -15.551 -1.011 11.201 1.00 89.06 69 LEU A O 1
ATOM 529 N N . ALA A 1 70 ? -14.999 -2.055 9.279 1.00 92.44 70 ALA A N 1
ATOM 530 C CA . ALA A 1 70 ? -13.728 -1.374 9.063 1.00 92.44 70 ALA A CA 1
ATOM 531 C C . ALA A 1 70 ? -13.498 -1.053 7.584 1.00 92.44 70 ALA A C 1
ATOM 533 O O . ALA A 1 70 ? -13.969 -1.771 6.705 1.00 92.44 70 ALA A O 1
ATOM 534 N N . ASP A 1 71 ? -12.706 -0.022 7.320 1.00 94.00 71 ASP A N 1
ATOM 535 C CA . ASP A 1 71 ? -12.121 0.212 6.004 1.00 94.00 71 ASP A CA 1
ATOM 536 C C . ASP A 1 71 ? -10.754 -0.477 5.948 1.00 94.00 71 ASP A C 1
ATOM 538 O O . ASP A 1 71 ? -9.926 -0.305 6.848 1.00 94.00 71 ASP A O 1
ATOM 542 N N . VAL A 1 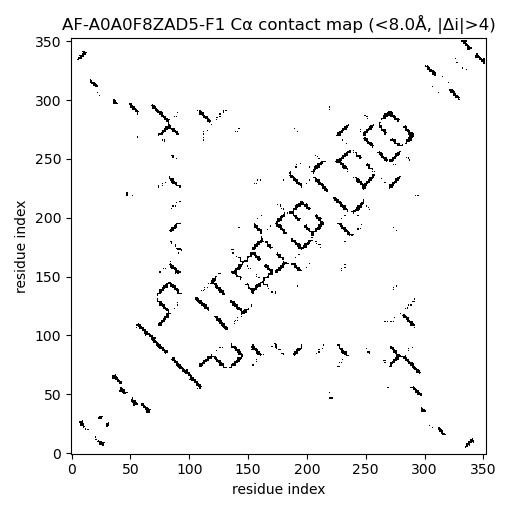72 ? -10.512 -1.267 4.902 1.00 96.38 72 VAL A N 1
ATOM 543 C CA . VAL A 1 72 ? -9.297 -2.072 4.741 1.00 96.38 72 VAL A CA 1
ATOM 544 C C . VAL A 1 72 ? -8.633 -1.742 3.414 1.00 96.38 72 VAL A C 1
ATOM 546 O O . VAL A 1 72 ? -9.171 -2.021 2.345 1.00 96.38 72 VAL A O 1
ATOM 549 N N . LEU A 1 73 ? -7.431 -1.180 3.472 1.00 96.62 73 LEU A N 1
ATOM 550 C CA . LEU A 1 73 ? -6.550 -1.040 2.322 1.00 96.62 73 LEU A CA 1
ATOM 551 C C . LEU A 1 73 ? -5.562 -2.203 2.299 1.00 96.62 73 LEU A C 1
ATOM 553 O O . LEU A 1 73 ? -4.837 -2.423 3.268 1.00 96.62 73 LEU A O 1
ATOM 557 N N . VAL A 1 74 ? -5.494 -2.909 1.173 1.00 98.12 74 VAL A N 1
ATOM 558 C CA . VAL A 1 74 ? -4.481 -3.941 0.931 1.00 98.12 74 VAL A CA 1
ATOM 559 C C . VAL A 1 74 ? -3.647 -3.521 -0.273 1.00 98.12 74 VAL A C 1
ATOM 561 O O . VAL A 1 74 ? -4.189 -3.254 -1.346 1.00 98.12 74 VAL A O 1
ATOM 564 N N . VAL A 1 75 ? -2.327 -3.481 -0.094 1.00 98.44 75 VAL A N 1
ATOM 565 C CA . VAL A 1 75 ? -1.348 -3.219 -1.153 1.00 98.44 75 VAL A CA 1
ATOM 566 C C . VAL A 1 75 ? -0.313 -4.339 -1.151 1.00 98.44 75 VAL A C 1
ATOM 568 O O . VAL A 1 75 ? 0.284 -4.632 -0.113 1.00 98.44 75 VAL A O 1
ATOM 571 N N . ALA A 1 76 ? -0.116 -4.998 -2.291 1.00 98.81 76 ALA A N 1
ATOM 572 C CA . ALA A 1 76 ? 0.900 -6.043 -2.448 1.00 98.81 76 ALA A CA 1
ATOM 573 C C . ALA A 1 76 ? 2.318 -5.467 -2.607 1.00 98.81 76 ALA A C 1
ATOM 575 O O . ALA A 1 76 ? 2.490 -4.264 -2.799 1.00 98.81 76 ALA A O 1
ATOM 576 N N . GLY A 1 77 ? 3.341 -6.322 -2.550 1.00 98.75 77 GLY A N 1
ATOM 577 C CA . GLY A 1 77 ? 4.708 -5.904 -2.862 1.00 98.75 77 GLY A CA 1
ATOM 578 C C . GLY A 1 77 ? 4.861 -5.546 -4.342 1.00 98.75 77 GLY A C 1
ATOM 579 O O . GLY A 1 77 ? 4.265 -6.198 -5.204 1.00 98.75 77 GLY A O 1
ATOM 580 N N . GLY A 1 78 ? 5.655 -4.523 -4.648 1.00 98.75 78 GLY A N 1
ATOM 581 C CA . GLY A 1 78 ? 5.988 -4.140 -6.021 1.00 98.75 78 GLY A CA 1
ATOM 582 C C . GLY A 1 78 ? 6.999 -5.092 -6.660 1.00 98.75 78 GLY A C 1
ATOM 583 O O . GLY A 1 78 ? 7.763 -5.759 -5.967 1.00 98.75 78 GLY A O 1
ATOM 584 N N . GLY A 1 79 ? 7.014 -5.172 -7.988 1.00 98.56 79 GLY A N 1
ATOM 585 C CA . GLY A 1 79 ? 8.020 -5.926 -8.736 1.00 98.56 79 GLY A CA 1
ATOM 586 C C . GLY A 1 79 ? 9.353 -5.182 -8.820 1.00 98.56 79 GLY A C 1
ATOM 587 O O . GLY A 1 79 ? 9.394 -3.951 -8.793 1.00 98.56 79 GLY A O 1
ATOM 588 N N . GLY A 1 80 ? 10.450 -5.925 -8.952 1.00 97.94 80 GLY A N 1
ATOM 589 C CA . GLY A 1 80 ? 11.777 -5.352 -9.175 1.00 97.94 80 GLY A CA 1
ATOM 590 C C . GLY A 1 80 ? 11.980 -4.884 -10.619 1.00 97.94 80 GLY A C 1
ATOM 591 O O . GLY A 1 80 ? 11.367 -5.404 -11.554 1.00 97.94 80 GLY A O 1
ATOM 592 N N . GLY A 1 81 ? 12.874 -3.922 -10.823 1.00 96.25 81 GLY A N 1
ATOM 593 C CA . GLY A 1 81 ? 13.409 -3.587 -12.140 1.00 96.25 81 GLY A CA 1
ATOM 594 C C . GLY A 1 81 ? 14.530 -4.560 -12.546 1.00 96.25 81 GLY A C 1
ATOM 595 O O . GLY A 1 81 ? 15.197 -5.129 -11.683 1.00 96.25 81 GLY A O 1
ATOM 596 N N . PRO A 1 82 ? 14.782 -4.789 -13.840 1.00 94.25 82 PRO A N 1
ATOM 597 C CA . PRO A 1 82 ? 15.900 -5.575 -14.336 1.00 94.25 82 PRO A CA 1
ATOM 598 C C . PRO A 1 82 ? 17.132 -4.703 -14.615 1.00 94.25 82 PRO A C 1
ATOM 600 O O . PRO A 1 82 ? 17.083 -3.470 -14.615 1.00 94.25 82 PRO A O 1
ATOM 603 N N . GLN A 1 83 ? 18.238 -5.361 -14.948 1.00 91.38 83 GLN A N 1
ATOM 604 C CA . GLN A 1 83 ? 19.355 -4.719 -15.629 1.00 91.38 83 GLN A CA 1
ATOM 605 C C . GLN A 1 83 ? 18.994 -4.481 -17.106 1.00 91.38 83 GLN A C 1
ATOM 607 O O . GLN A 1 83 ? 18.617 -5.411 -17.819 1.00 91.38 83 GLN A O 1
ATOM 612 N N . GLN A 1 84 ? 19.177 -3.249 -17.587 1.00 89.44 84 GLN A N 1
ATOM 613 C CA . GLN A 1 84 ? 18.903 -2.826 -18.966 1.00 89.44 84 GLN A CA 1
ATOM 614 C C . GLN A 1 84 ? 17.458 -3.110 -19.406 1.00 89.44 84 GLN A C 1
ATOM 616 O O . GLN A 1 84 ? 17.225 -3.818 -20.387 1.00 89.44 84 GLN A O 1
ATOM 621 N N . GLY A 1 85 ? 16.470 -2.586 -18.691 1.00 92.06 85 GLY A N 1
ATOM 622 C CA . GLY A 1 85 ? 15.083 -2.790 -19.088 1.00 92.06 85 GLY A CA 1
ATOM 623 C C . GLY A 1 85 ? 14.092 -1.827 -18.462 1.00 92.06 85 GLY A C 1
ATOM 624 O O . GLY A 1 85 ? 14.454 -0.769 -17.942 1.00 92.06 85 GLY A O 1
ATOM 625 N N . GLY A 1 86 ? 12.820 -2.192 -18.568 1.00 95.19 86 GLY A N 1
ATOM 626 C CA . GLY A 1 86 ? 11.734 -1.371 -18.052 1.00 95.19 86 GLY A CA 1
ATOM 627 C C . GLY A 1 86 ? 11.626 -1.402 -16.530 1.00 95.19 86 GLY A C 1
ATOM 628 O O . GLY A 1 86 ? 12.238 -2.235 -15.869 1.00 95.19 86 GLY A O 1
ATOM 629 N N . GLY A 1 87 ? 10.845 -0.492 -15.959 1.00 97.12 87 GLY A N 1
ATOM 630 C CA . GLY A 1 87 ? 10.587 -0.482 -14.518 1.00 97.12 87 GLY A CA 1
ATOM 631 C C . GLY A 1 87 ? 9.722 -1.662 -14.061 1.00 97.12 87 GLY A C 1
ATOM 632 O O . GLY A 1 87 ? 8.922 -2.203 -14.827 1.00 97.12 87 GLY A O 1
ATOM 633 N N . GLY A 1 88 ? 9.861 -2.069 -12.801 1.00 98.25 88 GLY A N 1
ATOM 634 C CA . GLY A 1 88 ? 8.951 -3.019 -12.164 1.00 98.25 88 GLY A CA 1
ATOM 635 C C . GLY A 1 88 ? 7.542 -2.438 -12.016 1.00 98.25 88 GLY A C 1
ATOM 636 O O . GLY A 1 88 ? 7.370 -1.238 -11.813 1.00 98.25 88 GLY A O 1
ATOM 637 N N . GLY A 1 89 ? 6.522 -3.282 -12.133 1.00 98.69 89 GLY A N 1
ATOM 638 C CA . GLY A 1 89 ? 5.133 -2.904 -11.892 1.00 98.69 89 GLY A CA 1
ATOM 639 C C . GLY A 1 89 ? 4.846 -2.769 -10.400 1.00 98.69 89 GLY A C 1
ATOM 640 O O . GLY A 1 89 ? 5.433 -3.474 -9.578 1.00 98.69 89 GLY A O 1
ATOM 641 N N . ALA A 1 90 ? 3.921 -1.887 -10.042 1.00 98.69 90 ALA A N 1
ATOM 642 C CA . ALA A 1 90 ? 3.438 -1.787 -8.674 1.00 98.69 90 ALA A CA 1
ATOM 643 C C . ALA A 1 90 ? 2.713 -3.061 -8.197 1.00 98.69 90 ALA A C 1
ATOM 645 O O . ALA A 1 90 ? 2.209 -3.860 -8.996 1.00 98.69 90 ALA A O 1
ATOM 646 N N . GLY A 1 91 ? 2.622 -3.236 -6.879 1.00 98.62 91 GLY A N 1
ATOM 647 C CA . GLY A 1 91 ? 1.733 -4.226 -6.277 1.00 98.62 91 GLY A CA 1
ATOM 648 C C . GLY A 1 91 ? 0.263 -3.934 -6.584 1.00 98.62 91 GLY A C 1
ATOM 649 O O . GLY A 1 91 ? -0.108 -2.808 -6.910 1.00 98.62 91 GLY A O 1
ATOM 650 N N . GLY A 1 92 ? -0.590 -4.952 -6.486 1.00 98.50 92 GLY A N 1
ATOM 651 C CA . GLY A 1 92 ? -2.035 -4.764 -6.555 1.00 98.50 92 GLY A CA 1
ATOM 652 C C . GLY A 1 92 ? -2.528 -3.881 -5.408 1.00 98.50 92 GLY A C 1
ATOM 653 O O . GLY A 1 92 ? -2.073 -4.043 -4.275 1.00 98.50 92 GLY A O 1
ATOM 654 N N . TYR A 1 93 ? -3.453 -2.973 -5.708 1.00 97.56 93 TYR A N 1
ATOM 655 C CA . TYR A 1 93 ? -4.061 -2.036 -4.763 1.00 97.56 93 TYR A CA 1
ATOM 656 C C . TYR A 1 93 ? -5.579 -2.188 -4.793 1.00 97.56 93 TYR A C 1
ATOM 658 O O . TYR A 1 93 ? -6.172 -2.043 -5.861 1.00 97.56 93 TYR A O 1
ATOM 666 N N . ILE A 1 94 ? -6.217 -2.402 -3.637 1.00 96.56 94 ILE A N 1
ATOM 667 C CA . ILE A 1 94 ? -7.668 -2.211 -3.473 1.00 96.56 94 ILE A CA 1
ATOM 668 C C . ILE A 1 94 ? -7.975 -1.680 -2.065 1.00 96.56 94 ILE A C 1
ATOM 670 O O . ILE A 1 94 ? -7.445 -2.177 -1.068 1.00 96.56 94 ILE A O 1
ATOM 674 N N . LEU A 1 95 ? -8.884 -0.701 -1.995 1.00 94.75 95 LEU A N 1
ATOM 675 C CA . LEU A 1 95 ? -9.560 -0.264 -0.774 1.00 94.75 95 LEU A CA 1
ATOM 676 C C . LEU A 1 95 ? -10.935 -0.938 -0.671 1.00 94.75 95 LEU A C 1
ATOM 678 O O . LEU A 1 95 ? -11.753 -0.826 -1.583 1.00 94.75 95 LEU A O 1
ATOM 682 N N . PHE A 1 96 ? -11.199 -1.583 0.460 1.00 93.44 96 PHE A N 1
ATOM 683 C CA . PHE A 1 96 ? -12.492 -2.157 0.812 1.00 93.44 96 PHE A CA 1
ATOM 684 C C . PHE A 1 96 ? -13.130 -1.324 1.915 1.00 93.44 96 PHE A C 1
ATOM 686 O O . PHE A 1 96 ? -12.607 -1.263 3.023 1.00 93.44 96 PHE A O 1
ATOM 693 N N . GLU A 1 97 ? -14.260 -0.697 1.616 1.00 90.38 97 GLU A N 1
ATOM 694 C CA . GLU A 1 97 ? -15.031 0.069 2.595 1.00 90.38 97 GLU A CA 1
ATOM 695 C C . GLU A 1 97 ? -16.067 -0.827 3.280 1.00 90.38 97 GLU A C 1
ATOM 697 O O . GLU A 1 97 ? -16.648 -1.713 2.645 1.00 90.38 97 GLU A O 1
ATOM 702 N N . ASN A 1 98 ? -16.347 -0.572 4.559 1.00 87.00 98 ASN A N 1
ATOM 703 C CA . ASN A 1 98 ? -17.349 -1.313 5.342 1.00 87.00 98 ASN A CA 1
ATOM 704 C C . ASN A 1 98 ? -17.128 -2.844 5.367 1.00 87.00 98 ASN A C 1
ATOM 706 O O . ASN A 1 98 ? -18.081 -3.631 5.342 1.00 87.00 98 ASN A O 1
ATOM 710 N N . PHE A 1 99 ? -15.872 -3.285 5.429 1.00 91.88 99 PHE A N 1
ATOM 711 C CA . PHE A 1 99 ? -15.515 -4.687 5.605 1.00 91.88 99 PHE A CA 1
ATOM 712 C C . PHE A 1 99 ? -15.979 -5.182 6.981 1.00 91.88 99 PHE A C 1
ATOM 714 O O . PHE A 1 99 ? -15.696 -4.562 8.006 1.00 91.88 99 PHE A O 1
ATOM 721 N N . THR A 1 100 ? -16.708 -6.299 7.016 1.00 91.62 100 THR A N 1
ATOM 722 C CA . THR A 1 100 ? -17.224 -6.863 8.272 1.00 91.62 100 THR A CA 1
ATOM 723 C C . THR A 1 100 ? -16.149 -7.677 8.978 1.00 91.62 100 THR A C 1
ATOM 725 O O . THR A 1 100 ? -15.661 -8.669 8.442 1.00 91.62 100 THR A O 1
ATOM 728 N N . LEU A 1 101 ? -15.827 -7.284 10.207 1.00 92.88 101 LEU A N 1
ATOM 729 C CA . LEU A 1 101 ? -14.924 -7.998 11.097 1.00 92.88 101 LEU A CA 1
ATOM 730 C C . LEU A 1 101 ? -15.714 -8.694 12.205 1.00 92.88 101 LEU A C 1
ATOM 732 O O . LEU A 1 101 ? -16.656 -8.140 12.776 1.00 92.88 101 LEU A O 1
ATOM 736 N N . THR A 1 102 ? -15.303 -9.915 12.516 1.00 91.81 102 THR A N 1
ATOM 737 C CA . THR A 1 102 ? -15.840 -10.755 13.583 1.00 91.81 102 THR A CA 1
ATOM 738 C C . THR A 1 102 ? -14.756 -11.077 14.595 1.00 91.81 102 THR A C 1
ATOM 740 O O . THR A 1 102 ? -13.569 -10.955 14.300 1.00 91.81 102 THR A O 1
ATOM 743 N N . GLU A 1 103 ? -15.162 -11.530 15.776 1.00 92.50 103 GLU A N 1
ATOM 744 C CA . GLU A 1 103 ? -14.238 -11.891 16.845 1.00 92.50 103 GLU A CA 1
ATOM 745 C C . GLU A 1 103 ? -13.366 -13.076 16.427 1.00 92.50 103 GLU A C 1
ATOM 747 O O . GLU A 1 103 ? -13.819 -14.220 16.404 1.00 92.50 103 GLU A O 1
ATOM 752 N N . GLN A 1 104 ? -12.119 -12.784 16.060 1.00 95.06 104 GLN A N 1
ATOM 753 C CA . GLN A 1 104 ? -11.085 -13.762 15.750 1.00 95.06 104 GLN A CA 1
ATOM 754 C C . GLN A 1 104 ? -9.717 -13.090 15.580 1.00 95.06 104 GLN A C 1
ATOM 756 O O . GLN A 1 104 ? -9.581 -11.866 15.521 1.00 95.06 104 GLN A O 1
ATOM 761 N N . ALA A 1 105 ? -8.688 -13.925 15.458 1.00 96.56 105 ALA A N 1
ATOM 762 C CA . ALA A 1 105 ? -7.369 -13.518 15.003 1.00 96.56 105 ALA A CA 1
ATOM 763 C C . ALA A 1 105 ? -7.283 -13.626 13.473 1.00 96.56 105 ALA A C 1
ATOM 765 O O . ALA A 1 105 ? -7.342 -14.722 12.916 1.00 96.56 105 ALA A O 1
ATOM 766 N N . TYR A 1 106 ? -7.107 -12.492 12.802 1.00 97.88 106 TYR A N 1
ATOM 767 C CA . TYR A 1 106 ? -6.848 -12.407 11.371 1.00 97.88 106 TYR A CA 1
ATOM 768 C C . TYR A 1 106 ? -5.344 -12.473 11.117 1.00 97.88 106 TYR A C 1
ATOM 770 O O . TYR A 1 106 ? -4.575 -11.654 11.626 1.00 97.88 106 TYR A O 1
ATOM 778 N N . ALA A 1 107 ? -4.911 -13.439 10.309 1.00 97.81 107 ALA A N 1
ATOM 779 C CA . ALA A 1 107 ? -3.550 -13.437 9.791 1.00 97.81 107 ALA A CA 1
ATOM 780 C C . ALA A 1 107 ? -3.405 -12.313 8.757 1.00 97.81 107 ALA A C 1
ATOM 782 O O . ALA A 1 107 ? -4.200 -12.224 7.820 1.00 97.81 107 ALA A O 1
ATOM 783 N N . VAL A 1 108 ? -2.379 -11.478 8.916 1.00 98.38 108 VAL A N 1
ATOM 784 C CA . VAL A 1 108 ? -2.044 -10.412 7.972 1.00 98.38 108 VAL A CA 1
ATOM 785 C C . VAL A 1 108 ? -0.745 -10.784 7.276 1.00 98.38 108 VAL A C 1
ATOM 787 O O . VAL A 1 108 ? 0.301 -10.917 7.915 1.00 98.38 108 VAL A O 1
ATOM 790 N N . THR A 1 109 ? -0.809 -10.960 5.959 1.00 98.56 109 THR A N 1
ATOM 791 C CA . THR A 1 109 ? 0.378 -11.171 5.127 1.00 98.56 109 THR A CA 1
ATOM 792 C C . THR A 1 109 ? 0.678 -9.893 4.367 1.00 98.56 109 THR A C 1
ATOM 794 O O . THR A 1 109 ? -0.164 -9.415 3.609 1.00 98.56 109 THR A O 1
ATOM 797 N N . VAL A 1 110 ? 1.881 -9.362 4.548 1.00 98.69 110 VAL A N 1
ATOM 798 C CA . VAL A 1 110 ? 2.393 -8.221 3.794 1.00 98.69 110 VAL A CA 1
ATOM 799 C C . VAL A 1 110 ? 3.382 -8.747 2.767 1.00 98.69 110 VAL A C 1
ATOM 801 O O . VAL A 1 110 ? 4.408 -9.337 3.109 1.00 98.69 110 VAL A O 1
ATOM 804 N N . GLY A 1 111 ? 3.051 -8.553 1.495 1.00 98.62 111 GLY A N 1
ATOM 805 C CA . GLY A 1 111 ? 3.880 -8.977 0.383 1.00 98.62 111 GLY A CA 1
ATOM 806 C C . GLY A 1 111 ? 5.207 -8.230 0.359 1.00 98.62 111 GLY A C 1
ATOM 807 O O . GLY A 1 111 ? 5.235 -7.000 0.357 1.00 98.62 111 GLY A O 1
ATOM 808 N N . THR A 1 112 ? 6.312 -8.968 0.309 1.00 98.69 112 THR A N 1
ATOM 809 C CA . THR A 1 112 ? 7.635 -8.384 0.093 1.00 98.69 112 THR A CA 1
ATOM 810 C C . THR A 1 112 ? 7.783 -7.861 -1.331 1.00 98.69 112 THR A C 1
ATOM 812 O O . THR A 1 112 ? 7.195 -8.410 -2.268 1.00 98.69 112 THR A O 1
ATOM 815 N N . GLY A 1 113 ? 8.615 -6.841 -1.509 1.00 98.56 113 GLY A N 1
ATOM 816 C CA . GLY A 1 113 ? 9.045 -6.395 -2.826 1.00 98.56 113 GLY A CA 1
ATOM 817 C C . GLY A 1 113 ? 9.807 -7.480 -3.595 1.00 98.56 113 GLY A C 1
ATOM 818 O O . GLY A 1 113 ? 10.434 -8.368 -3.012 1.00 98.56 113 GLY A O 1
ATOM 819 N N . GLY A 1 114 ? 9.723 -7.428 -4.920 1.00 98.44 114 GLY A N 1
ATOM 820 C CA . GLY A 1 114 ? 10.466 -8.298 -5.821 1.00 98.44 114 GLY A CA 1
ATOM 821 C C . GLY A 1 114 ? 11.910 -7.834 -5.971 1.00 98.44 114 GLY A C 1
ATOM 822 O O . GLY A 1 114 ? 12.175 -6.641 -6.083 1.00 98.44 114 GLY A O 1
ATOM 823 N N . THR A 1 115 ? 12.852 -8.773 -6.012 1.00 97.75 115 THR A N 1
ATOM 824 C CA . THR A 1 115 ? 14.281 -8.462 -6.168 1.00 97.75 115 THR A CA 1
ATOM 825 C C . THR A 1 115 ? 14.596 -7.903 -7.554 1.00 97.75 115 THR A C 1
ATOM 827 O O . THR A 1 115 ? 14.017 -8.345 -8.544 1.00 97.75 115 THR A O 1
ATOM 830 N N . GLY A 1 116 ? 15.574 -7.017 -7.672 1.00 96.25 116 GLY A N 1
ATOM 831 C CA . GLY A 1 116 ? 16.076 -6.538 -8.949 1.00 96.25 116 GLY A CA 1
ATOM 832 C C . GLY A 1 116 ? 16.752 -7.633 -9.784 1.00 96.25 116 GLY A C 1
ATOM 833 O O . GLY A 1 116 ? 17.358 -8.573 -9.263 1.00 96.25 116 GLY A O 1
ATOM 834 N N . GLY A 1 117 ? 16.658 -7.518 -11.109 1.00 94.75 117 GLY A N 1
ATOM 835 C CA . GLY A 1 117 ? 17.314 -8.440 -12.037 1.00 94.75 117 GLY A CA 1
ATOM 836 C C . GLY A 1 117 ? 18.832 -8.239 -12.045 1.00 94.75 117 GLY A C 1
ATOM 837 O O . GLY A 1 117 ? 19.319 -7.119 -12.190 1.00 94.75 117 GLY A O 1
ATOM 838 N N . THR A 1 118 ? 19.594 -9.322 -11.906 1.00 92.81 118 THR A N 1
ATOM 839 C CA . THR A 1 118 ? 21.058 -9.281 -11.709 1.00 92.81 118 THR A CA 1
ATOM 840 C C . THR A 1 118 ? 21.880 -9.393 -12.995 1.00 92.81 118 THR A C 1
ATOM 842 O O . THR A 1 118 ? 23.106 -9.296 -12.946 1.00 92.81 118 THR A O 1
ATOM 845 N N . ALA A 1 119 ? 21.220 -9.629 -14.131 1.00 90.69 119 ALA A N 1
ATOM 846 C CA . ALA A 1 119 ? 21.828 -9.783 -15.449 1.00 90.69 119 ALA A CA 1
ATOM 847 C C . ALA A 1 119 ? 20.913 -9.182 -16.534 1.00 90.69 119 ALA A C 1
ATOM 849 O O . ALA A 1 119 ? 19.697 -9.109 -16.360 1.00 90.69 119 ALA A O 1
ATOM 850 N N . ASN A 1 120 ? 21.465 -8.817 -17.695 1.00 87.75 120 ASN A N 1
ATOM 851 C CA . ASN A 1 120 ? 20.712 -8.217 -18.813 1.00 87.75 120 ASN A CA 1
ATOM 852 C C . ASN A 1 120 ? 19.718 -9.165 -19.522 1.00 87.75 120 ASN A C 1
ATOM 854 O O . ASN A 1 120 ? 19.020 -8.757 -20.452 1.00 87.75 120 ASN A O 1
ATOM 858 N N . ASN A 1 121 ? 19.670 -10.429 -19.109 1.00 90.50 121 ASN A N 1
ATOM 859 C CA . ASN A 1 121 ? 18.716 -11.445 -19.543 1.00 90.50 121 ASN A CA 1
ATOM 860 C C . ASN A 1 121 ? 17.850 -11.977 -18.386 1.00 90.50 121 ASN A C 1
ATOM 862 O O . ASN A 1 121 ? 17.075 -12.910 -18.589 1.00 90.50 121 ASN A O 1
ATOM 866 N N . VAL A 1 122 ? 17.997 -11.419 -17.181 1.00 93.44 122 VAL A N 1
ATOM 867 C CA . VAL A 1 122 ? 17.242 -11.802 -15.986 1.00 93.44 122 VAL A CA 1
ATOM 868 C C . VAL A 1 122 ? 16.226 -10.696 -15.700 1.00 93.44 122 VAL A C 1
ATOM 870 O O . VAL A 1 122 ? 16.633 -9.591 -15.330 1.00 93.44 122 VAL A O 1
ATOM 873 N N . PRO A 1 123 ? 14.919 -10.958 -15.889 1.00 94.44 123 PRO A N 1
ATOM 874 C CA . PRO A 1 123 ? 13.872 -10.017 -15.514 1.00 94.44 123 PRO A CA 1
ATOM 875 C C . PRO A 1 123 ? 13.925 -9.671 -14.024 1.00 94.44 123 PRO A C 1
ATOM 877 O O . PRO A 1 123 ? 14.516 -10.399 -13.221 1.00 94.44 123 PRO A O 1
ATOM 880 N N . GLY A 1 124 ? 13.274 -8.574 -13.650 1.00 96.00 124 GLY A N 1
ATOM 881 C CA . GLY A 1 124 ? 13.024 -8.297 -12.242 1.00 96.00 124 GLY A CA 1
ATOM 882 C C . GLY A 1 124 ? 12.180 -9.402 -11.600 1.00 96.00 124 GLY A C 1
ATOM 883 O O . GLY A 1 124 ? 11.359 -10.051 -12.251 1.00 96.00 124 GLY A O 1
ATOM 884 N N . GLY A 1 125 ? 12.381 -9.623 -10.309 1.00 97.38 125 GLY A N 1
ATOM 885 C CA . GLY A 1 125 ? 11.568 -10.523 -9.507 1.00 97.38 125 GLY A CA 1
ATOM 886 C C . GLY A 1 125 ? 10.151 -9.983 -9.328 1.00 97.38 125 GLY A C 1
ATOM 887 O O . GLY A 1 125 ? 9.929 -8.773 -9.261 1.00 97.38 125 GLY A O 1
ATOM 888 N N . HIS A 1 126 ? 9.188 -10.895 -9.220 1.00 97.38 126 HIS A N 1
ATOM 889 C CA . HIS A 1 126 ? 7.820 -10.549 -8.846 1.00 97.38 126 HIS A CA 1
ATOM 890 C C . HIS A 1 126 ? 7.753 -10.128 -7.383 1.00 97.38 126 HIS A C 1
ATOM 892 O O . HIS A 1 126 ? 8.404 -10.738 -6.532 1.00 97.38 126 HIS A O 1
ATOM 898 N N . GLY A 1 127 ? 6.924 -9.128 -7.097 1.00 98.50 127 GLY A N 1
ATOM 899 C CA . GLY A 1 127 ? 6.494 -8.865 -5.733 1.00 98.50 127 GLY A CA 1
ATOM 900 C C . GLY A 1 127 ? 5.664 -10.030 -5.196 1.00 98.50 127 GLY A C 1
ATOM 901 O O . GLY A 1 127 ? 5.042 -10.778 -5.957 1.00 98.50 127 GLY A O 1
ATOM 902 N N . ALA A 1 128 ? 5.647 -10.195 -3.878 1.00 98.62 128 ALA A N 1
ATOM 903 C CA . ALA A 1 128 ? 4.778 -11.162 -3.224 1.00 98.62 128 ALA A CA 1
ATOM 904 C C . ALA A 1 128 ? 3.385 -10.569 -2.959 1.00 98.62 128 ALA A C 1
ATOM 906 O O . ALA A 1 128 ? 3.196 -9.352 -2.882 1.00 98.62 128 ALA A O 1
ATOM 907 N N . ASN A 1 129 ? 2.402 -11.452 -2.805 1.00 98.75 129 ASN A N 1
ATOM 908 C CA . ASN A 1 129 ? 1.020 -11.071 -2.533 1.00 98.75 129 ASN A CA 1
ATOM 909 C C . ASN A 1 129 ? 0.857 -10.552 -1.098 1.00 98.75 129 ASN A C 1
ATOM 911 O O . ASN A 1 129 ? 1.479 -11.083 -0.177 1.00 98.75 129 ASN A O 1
ATOM 915 N N . SER A 1 130 ? -0.043 -9.587 -0.911 1.00 98.75 130 SER A N 1
ATOM 916 C CA . SER A 1 130 ? -0.567 -9.228 0.414 1.00 98.75 130 SER A CA 1
ATOM 917 C C . SER A 1 130 ? -1.940 -9.862 0.612 1.00 98.75 130 SER A C 1
ATOM 919 O O . SER A 1 130 ? -2.734 -9.935 -0.330 1.00 98.75 130 SER A O 1
ATOM 921 N N . VAL A 1 131 ? -2.218 -10.324 1.831 1.00 98.44 131 VAL A N 1
ATOM 922 C CA . VAL A 1 131 ? -3.461 -11.024 2.174 1.00 98.44 131 VAL A CA 1
ATOM 923 C C . VAL A 1 131 ? -3.999 -10.527 3.511 1.00 98.44 131 VAL A C 1
ATOM 925 O O . VAL A 1 131 ? -3.271 -10.503 4.505 1.00 98.44 131 VAL A O 1
ATOM 928 N N . PHE A 1 132 ? -5.284 -10.181 3.531 1.00 98.06 132 PHE A N 1
ATOM 929 C CA . PHE A 1 132 ? -6.051 -9.915 4.744 1.00 98.06 132 PHE A CA 1
ATOM 930 C C . PHE A 1 132 ? -7.395 -10.639 4.654 1.00 98.06 132 PHE A C 1
ATOM 932 O O . PHE A 1 132 ? -8.188 -10.353 3.762 1.00 98.06 132 PHE A O 1
ATOM 939 N N . ASP A 1 133 ? -7.643 -11.588 5.558 1.00 95.69 133 ASP A N 1
ATOM 940 C CA . ASP A 1 133 ? -8.808 -12.482 5.489 1.00 95.69 133 ASP A CA 1
ATOM 941 C C . ASP A 1 133 ? -8.948 -13.160 4.104 1.00 95.69 133 ASP A C 1
ATOM 943 O O . ASP A 1 133 ? -8.044 -13.876 3.669 1.00 95.69 133 ASP A O 1
ATOM 947 N N . ASN A 1 134 ? -10.051 -12.923 3.387 1.00 93.00 134 ASN A N 1
ATOM 948 C CA . ASN A 1 134 ? -10.296 -13.429 2.035 1.00 93.00 134 ASN A CA 1
ATOM 949 C C . ASN A 1 134 ? -9.801 -12.487 0.918 1.00 93.00 134 ASN A C 1
ATOM 951 O O . ASN A 1 134 ? -9.953 -12.797 -0.267 1.00 93.00 134 ASN A O 1
ATOM 955 N N . LEU A 1 135 ? -9.210 -11.346 1.274 1.00 96.06 135 LEU A N 1
ATOM 956 C CA . LEU A 1 135 ? -8.741 -10.324 0.347 1.00 96.06 135 LEU A CA 1
ATOM 957 C C . LEU A 1 135 ? -7.297 -10.625 -0.046 1.00 96.06 135 LEU A C 1
ATOM 959 O O . LEU A 1 135 ? -6.402 -10.581 0.792 1.00 96.06 135 LEU A O 1
ATOM 963 N N . THR A 1 136 ? -7.054 -10.919 -1.324 1.00 97.81 136 THR A N 1
ATOM 964 C CA . THR A 1 136 ? -5.702 -11.157 -1.858 1.00 97.81 136 THR A CA 1
ATOM 965 C C . THR A 1 136 ? -5.363 -10.133 -2.930 1.00 97.81 136 THR A C 1
ATOM 967 O O . THR A 1 136 ? -6.020 -10.088 -3.973 1.00 97.81 136 THR A O 1
ATOM 970 N N . MET A 1 137 ? -4.305 -9.357 -2.698 1.00 98.19 137 MET A N 1
ATOM 971 C CA . MET A 1 137 ? -3.697 -8.505 -3.720 1.00 98.19 137 MET A CA 1
ATOM 972 C C . MET A 1 137 ? -2.462 -9.175 -4.295 1.00 98.19 137 MET A C 1
ATOM 974 O O . MET A 1 137 ? -1.619 -9.686 -3.556 1.00 98.19 137 MET A O 1
ATOM 978 N N . ILE A 1 138 ? -2.362 -9.168 -5.619 1.00 98.62 138 ILE A N 1
ATOM 979 C CA . ILE A 1 138 ? -1.296 -9.827 -6.363 1.00 98.62 138 ILE A CA 1
ATOM 980 C C . ILE A 1 138 ? -0.068 -8.922 -6.386 1.00 98.62 138 ILE A C 1
ATOM 982 O O . ILE A 1 138 ? -0.176 -7.728 -6.660 1.00 98.62 138 ILE A O 1
ATOM 986 N N . GLY A 1 139 ? 1.107 -9.484 -6.121 1.00 98.56 139 GLY A N 1
ATOM 987 C CA . GLY A 1 139 ? 2.362 -8.746 -6.220 1.00 98.56 139 GLY A CA 1
ATOM 988 C C . GLY A 1 139 ? 2.646 -8.229 -7.633 1.00 98.56 139 GLY A C 1
ATOM 989 O O . GLY A 1 139 ? 2.154 -8.760 -8.633 1.00 98.56 139 GLY A O 1
ATOM 990 N N . GLY A 1 140 ? 3.421 -7.155 -7.723 1.00 98.56 140 GLY A N 1
ATOM 991 C CA . GLY A 1 140 ? 3.762 -6.519 -8.988 1.00 98.56 140 GLY A CA 1
ATOM 992 C C . GLY A 1 140 ? 4.615 -7.415 -9.880 1.00 98.56 140 GLY A C 1
ATOM 993 O O . GLY A 1 140 ? 5.426 -8.216 -9.409 1.00 98.56 140 GLY A O 1
ATOM 994 N N . SER A 1 141 ? 4.440 -7.284 -11.193 1.00 98.25 141 SER A N 1
ATOM 995 C CA . SER A 1 141 ? 5.329 -7.936 -12.153 1.00 98.25 141 SER A CA 1
ATOM 996 C C . SER A 1 141 ? 6.705 -7.281 -12.134 1.00 98.25 141 SER A C 1
ATOM 998 O O . SER A 1 141 ? 6.802 -6.058 -12.117 1.00 98.25 141 SER A O 1
ATOM 1000 N N . GLY A 1 142 ? 7.778 -8.066 -12.222 1.00 97.38 142 GLY A N 1
ATOM 1001 C CA . GLY A 1 142 ? 9.095 -7.494 -12.496 1.00 97.38 142 GLY A CA 1
ATOM 1002 C C . GLY A 1 142 ? 9.170 -6.876 -13.895 1.00 97.38 142 GLY A C 1
ATOM 1003 O O . GLY A 1 142 ? 8.404 -7.259 -14.784 1.00 97.38 142 GLY A O 1
ATOM 1004 N N . GLY A 1 143 ? 10.082 -5.931 -14.112 1.00 96.38 143 GLY A N 1
ATOM 1005 C CA . GLY A 1 143 ? 10.334 -5.366 -15.443 1.00 96.38 143 GLY A CA 1
ATOM 1006 C C . GLY A 1 143 ? 11.083 -6.345 -16.356 1.00 96.38 143 GLY A C 1
ATOM 1007 O O . GLY A 1 143 ? 11.862 -7.182 -15.884 1.00 96.38 143 GLY A O 1
ATOM 1008 N N . THR A 1 144 ? 10.863 -6.244 -17.667 1.00 95.50 144 THR A N 1
ATOM 1009 C CA . THR A 1 144 ? 11.494 -7.121 -18.667 1.00 95.50 144 THR A CA 1
ATOM 1010 C C . THR A 1 144 ? 12.909 -6.638 -18.993 1.00 95.50 144 THR A C 1
ATOM 1012 O O . THR A 1 144 ? 13.120 -5.464 -19.301 1.00 95.50 144 THR A O 1
ATOM 1015 N N . ALA A 1 145 ? 13.892 -7.542 -18.936 1.00 92.19 145 ALA A N 1
ATOM 1016 C CA . ALA A 1 145 ? 15.290 -7.260 -19.281 1.00 92.19 145 ALA A CA 1
ATOM 1017 C C . ALA A 1 145 ? 15.529 -7.294 -20.803 1.00 92.19 145 ALA A C 1
ATOM 1019 O O . ALA A 1 145 ? 14.827 -8.013 -21.513 1.00 92.19 145 ALA A O 1
ATOM 1020 N N . ARG A 1 146 ? 16.568 -6.601 -21.297 1.00 88.25 146 ARG A N 1
ATOM 1021 C CA . ARG A 1 146 ? 16.895 -6.476 -22.737 1.00 88.25 146 ARG A CA 1
ATOM 1022 C C . ARG A 1 146 ? 16.886 -7.784 -23.521 1.00 88.25 146 ARG A C 1
ATOM 1024 O O . ARG A 1 146 ? 16.373 -7.840 -24.627 1.00 88.25 146 ARG A O 1
ATOM 1031 N N . LEU A 1 147 ? 17.517 -8.814 -22.969 1.00 84.88 147 LEU A N 1
ATOM 1032 C CA . LEU A 1 147 ? 17.641 -10.138 -23.587 1.00 84.88 147 LEU A CA 1
ATOM 1033 C C . LEU A 1 147 ? 16.832 -11.190 -22.815 1.00 84.88 147 LEU A C 1
ATOM 1035 O O . LEU A 1 147 ? 17.129 -12.384 -22.884 1.00 84.88 147 LEU A O 1
ATOM 1039 N N . GLY A 1 148 ? 15.883 -10.731 -22.000 1.00 80.38 148 GLY A N 1
ATOM 1040 C CA . GLY A 1 148 ? 15.054 -11.562 -21.144 1.00 80.38 148 GLY A CA 1
ATOM 1041 C C . GLY A 1 148 ? 13.761 -12.000 -21.822 1.00 80.38 148 GLY A C 1
ATOM 1042 O O . GLY A 1 148 ? 13.412 -11.577 -22.922 1.00 80.38 148 GLY A O 1
ATOM 1043 N N . VAL A 1 149 ? 13.032 -12.860 -21.120 1.00 83.38 149 VAL A N 1
ATOM 1044 C CA . VAL A 1 149 ? 11.638 -13.180 -21.443 1.00 83.38 149 VAL A CA 1
ATOM 1045 C C . VAL A 1 149 ? 10.710 -12.173 -20.769 1.00 83.38 149 VAL A C 1
ATOM 1047 O O . VAL A 1 149 ? 11.083 -11.578 -19.759 1.00 83.38 149 VAL A O 1
ATOM 1050 N N . ALA A 1 150 ? 9.503 -12.003 -21.310 1.00 79.31 150 ALA A N 1
ATOM 1051 C CA . ALA A 1 150 ? 8.483 -11.172 -20.681 1.00 79.31 150 ALA A CA 1
ATOM 1052 C C . ALA A 1 150 ? 8.179 -11.693 -19.273 1.00 79.31 150 ALA A C 1
ATOM 1054 O O . ALA A 1 150 ? 8.031 -12.904 -19.066 1.00 79.31 150 ALA A O 1
ATOM 1055 N N . SER A 1 151 ? 8.058 -10.776 -18.320 1.00 85.19 151 SER A N 1
ATOM 1056 C CA . SER A 1 151 ? 7.631 -11.133 -16.974 1.00 85.19 151 SER A CA 1
ATOM 1057 C C . SER A 1 151 ? 6.149 -11.543 -16.972 1.00 85.19 151 SER A C 1
ATOM 1059 O O . SER A 1 151 ? 5.332 -10.913 -17.655 1.00 85.19 151 SER A O 1
ATOM 1061 N N . PRO A 1 152 ? 5.766 -12.585 -16.213 1.00 87.88 152 PRO A N 1
ATOM 1062 C CA . PRO A 1 152 ? 4.371 -12.915 -15.941 1.00 87.88 152 PRO A CA 1
ATOM 1063 C C . PRO A 1 152 ? 3.535 -11.709 -15.487 1.00 87.88 152 PRO A C 1
ATOM 1065 O O . PRO A 1 152 ? 4.046 -10.753 -14.918 1.00 87.88 152 PRO A O 1
ATOM 1068 N N . THR A 1 153 ? 2.223 -11.761 -15.690 1.00 93.62 153 THR A N 1
ATOM 1069 C CA . THR A 1 153 ? 1.310 -10.724 -15.185 1.00 93.62 153 THR A CA 1
ATOM 1070 C C . THR A 1 153 ? 1.346 -10.644 -13.657 1.00 93.62 153 THR A C 1
ATOM 1072 O O . THR A 1 153 ? 1.364 -11.680 -12.991 1.00 93.62 153 THR A O 1
ATOM 1075 N N . GLY A 1 154 ? 1.303 -9.429 -13.111 1.00 96.75 154 GLY A N 1
ATOM 1076 C CA . GLY A 1 154 ? 1.193 -9.164 -11.672 1.00 96.75 154 GLY A CA 1
ATOM 1077 C C . GLY A 1 154 ? -0.051 -8.344 -11.335 1.00 96.75 154 GLY A C 1
ATOM 1078 O O . GLY A 1 154 ? -0.948 -8.202 -12.171 1.00 96.75 154 GLY A O 1
ATOM 1079 N N . GLY A 1 155 ? -0.098 -7.780 -10.125 1.00 97.94 155 GLY A N 1
ATOM 1080 C CA . GLY A 1 155 ? -1.092 -6.768 -9.751 1.00 97.94 155 GLY A CA 1
ATOM 1081 C C . GLY A 1 155 ? -1.074 -5.614 -10.753 1.00 97.94 155 GLY A C 1
ATOM 1082 O O . GLY A 1 155 ? -2.042 -5.429 -11.490 1.00 97.94 155 GLY A O 1
ATOM 1083 N N . SER A 1 156 ? 0.083 -4.960 -10.888 1.00 98.56 156 SER A N 1
ATOM 1084 C CA . SER A 1 156 ? 0.421 -4.123 -12.045 1.00 98.56 156 SER A CA 1
ATOM 1085 C C . SER A 1 156 ? 1.519 -4.767 -12.900 1.00 98.56 156 SER A C 1
ATOM 1087 O O . SER A 1 156 ? 2.328 -5.576 -12.428 1.00 98.56 156 SER A O 1
ATOM 1089 N N . GLY A 1 157 ? 1.532 -4.430 -14.187 1.00 98.06 157 GLY A N 1
ATOM 1090 C CA . GLY A 1 157 ? 2.467 -4.959 -15.174 1.00 98.06 157 GLY A CA 1
ATOM 1091 C C . GLY A 1 157 ? 3.833 -4.271 -15.153 1.00 98.06 157 GLY A C 1
ATOM 1092 O O . GLY A 1 157 ? 3.921 -3.069 -14.921 1.00 98.06 157 GLY A O 1
ATOM 1093 N N . GLY A 1 158 ? 4.905 -5.020 -15.413 1.00 97.69 158 GLY A N 1
ATOM 1094 C CA . GLY A 1 158 ? 6.251 -4.472 -15.578 1.00 97.69 158 GLY A CA 1
ATOM 1095 C C . GLY A 1 158 ? 6.440 -3.840 -16.956 1.00 97.69 158 GLY A C 1
ATOM 1096 O O . GLY A 1 158 ? 5.835 -4.277 -17.939 1.00 97.69 158 GLY A O 1
ATOM 1097 N N . GLY A 1 159 ? 7.278 -2.809 -17.018 1.00 97.19 159 GLY A N 1
ATOM 1098 C CA . GLY A 1 159 ? 7.679 -2.165 -18.261 1.00 97.19 159 GLY A CA 1
ATOM 1099 C C . GLY A 1 159 ? 8.615 -3.048 -19.082 1.00 97.19 159 GLY A C 1
ATOM 1100 O O . GLY A 1 159 ? 9.355 -3.879 -18.544 1.00 97.19 159 GLY A O 1
ATOM 1101 N N . ASP A 1 160 ? 8.599 -2.849 -20.396 1.00 95.56 160 ASP A N 1
ATOM 1102 C CA . ASP A 1 160 ? 9.461 -3.589 -21.312 1.00 95.56 160 ASP A CA 1
ATOM 1103 C C . ASP A 1 160 ? 10.820 -2.918 -21.527 1.00 95.56 160 ASP A C 1
ATOM 1105 O O . ASP A 1 160 ? 11.003 -1.721 -21.312 1.00 95.56 160 ASP A O 1
ATOM 1109 N N . SER A 1 161 ? 11.786 -3.685 -22.010 1.00 93.00 161 SER A N 1
ATOM 1110 C CA . SER A 1 161 ? 13.036 -3.151 -22.546 1.00 93.00 161 SER A CA 1
ATOM 1111 C C . SER A 1 161 ? 12.901 -2.775 -24.029 1.00 93.00 161 SER A C 1
ATOM 1113 O O . SER A 1 161 ? 11.987 -3.212 -24.716 1.00 93.00 161 SER A O 1
ATOM 1115 N N . SER A 1 162 ? 13.863 -2.013 -24.555 1.00 87.69 162 SER A N 1
ATOM 1116 C CA . SER A 1 162 ? 13.972 -1.651 -25.986 1.00 87.69 162 SER A CA 1
ATOM 1117 C C . SER A 1 162 ? 13.919 -2.801 -27.009 1.00 87.69 162 SER A C 1
ATOM 1119 O O . SER A 1 162 ? 13.746 -2.534 -28.185 1.00 87.69 162 SER A O 1
ATOM 1121 N N . SER A 1 163 ? 14.118 -4.057 -26.604 1.00 80.50 163 SER A N 1
ATOM 1122 C CA . SER A 1 163 ? 14.113 -5.233 -27.501 1.00 80.50 163 SER A CA 1
ATOM 1123 C C . SER A 1 163 ? 13.528 -6.470 -26.813 1.00 80.50 163 SER A C 1
ATOM 1125 O O . SER A 1 163 ? 13.866 -7.607 -27.146 1.00 80.50 163 SER A O 1
ATOM 1127 N N . GLY A 1 164 ? 12.691 -6.240 -25.801 1.00 73.19 164 GLY A N 1
ATOM 1128 C CA . GLY A 1 164 ? 12.129 -7.304 -24.989 1.00 73.19 164 GLY A CA 1
ATOM 1129 C C . GLY A 1 164 ? 10.925 -7.969 -25.643 1.00 73.19 164 GLY A C 1
ATOM 1130 O O . GLY A 1 164 ? 10.557 -7.711 -26.789 1.00 73.19 164 GLY A O 1
ATOM 1131 N N . ALA A 1 165 ? 10.319 -8.888 -24.900 1.00 77.81 165 ALA A N 1
ATOM 1132 C CA . ALA A 1 165 ? 9.194 -9.686 -25.375 1.00 77.81 165 ALA A CA 1
ATOM 1133 C C . ALA A 1 165 ? 7.824 -8.997 -25.184 1.00 77.81 165 ALA A C 1
ATOM 1135 O O . ALA A 1 165 ? 6.796 -9.650 -25.375 1.00 77.81 165 ALA A O 1
ATOM 1136 N N . GLY A 1 166 ? 7.800 -7.709 -24.823 1.00 85.38 166 GLY A N 1
ATOM 1137 C CA . GLY A 1 166 ? 6.598 -6.923 -24.550 1.00 85.38 166 GLY A CA 1
ATOM 1138 C C . GLY A 1 166 ? 6.417 -6.576 -23.069 1.00 85.38 166 GLY A C 1
ATOM 1139 O O . GLY A 1 166 ? 6.925 -7.261 -22.175 1.00 85.38 166 GLY A O 1
ATOM 1140 N N . ALA A 1 167 ? 5.666 -5.502 -22.812 1.00 91.94 167 ALA A N 1
ATOM 1141 C CA . ALA A 1 167 ? 5.294 -5.095 -21.460 1.00 91.94 167 ALA A CA 1
ATOM 1142 C C . ALA A 1 167 ? 4.238 -6.042 -20.878 1.00 91.94 167 ALA A C 1
ATOM 1144 O O . ALA A 1 167 ? 3.355 -6.531 -21.591 1.00 91.94 167 ALA A O 1
ATOM 1145 N N . SER A 1 168 ? 4.302 -6.289 -19.572 1.00 94.12 168 SER A N 1
ATOM 1146 C CA . SER A 1 168 ? 3.336 -7.164 -18.909 1.00 94.12 168 SER A CA 1
ATOM 1147 C C . SER A 1 168 ? 2.014 -6.429 -18.679 1.00 94.12 168 SER A C 1
ATOM 1149 O O . SER A 1 168 ? 1.982 -5.225 -18.416 1.00 94.12 168 SER A O 1
ATOM 1151 N N . ALA A 1 169 ? 0.902 -7.161 -18.734 1.00 96.19 169 ALA A N 1
ATOM 1152 C CA . ALA A 1 169 ? -0.397 -6.636 -18.324 1.00 96.19 169 ALA A CA 1
ATOM 1153 C C . ALA A 1 169 ? -0.523 -6.588 -16.788 1.00 96.19 169 ALA A C 1
ATOM 1155 O O . ALA A 1 169 ? 0.112 -7.376 -16.080 1.00 96.19 169 ALA A O 1
ATOM 1156 N N . GLY A 1 170 ? -1.367 -5.682 -16.291 1.00 96.62 170 GLY A N 1
ATOM 1157 C CA . GLY A 1 170 ? -1.854 -5.698 -14.911 1.00 96.62 170 GLY A CA 1
ATOM 1158 C C . GLY A 1 170 ? -3.077 -6.604 -14.757 1.00 96.62 170 GLY A C 1
ATOM 1159 O O . GLY A 1 170 ? -3.765 -6.925 -15.732 1.00 96.62 170 GLY A O 1
ATOM 1160 N N . THR A 1 171 ? -3.361 -7.013 -13.525 1.00 97.75 171 THR A N 1
ATOM 1161 C CA . THR A 1 171 ? -4.581 -7.754 -13.199 1.00 97.75 171 THR A CA 1
ATOM 1162 C C . THR A 1 171 ? -5.757 -6.785 -13.120 1.00 97.75 171 THR A C 1
ATOM 1164 O O . THR A 1 171 ? -5.710 -5.787 -12.400 1.00 97.75 171 THR A O 1
ATOM 1167 N N . ALA A 1 172 ? -6.838 -7.091 -13.844 1.00 96.06 172 ALA A N 1
ATOM 1168 C CA . ALA A 1 172 ? -8.026 -6.244 -13.894 1.00 96.06 172 ALA A CA 1
ATOM 1169 C C . ALA A 1 172 ? -8.564 -5.941 -12.484 1.00 96.06 172 ALA A C 1
ATOM 1171 O O . ALA A 1 172 ? -8.848 -6.852 -11.708 1.00 96.06 172 ALA A O 1
ATOM 1172 N N . GLY A 1 173 ? -8.703 -4.651 -12.175 1.00 95.00 173 GLY A N 1
ATOM 1173 C CA . GLY A 1 173 ? -9.181 -4.167 -10.878 1.00 95.00 173 GLY A CA 1
ATOM 1174 C C . GLY A 1 173 ? -8.118 -4.057 -9.781 1.00 95.00 173 GLY A C 1
ATOM 1175 O O . GLY A 1 173 ? -8.466 -3.607 -8.699 1.00 95.00 173 GLY A O 1
ATOM 1176 N N . GLN A 1 174 ? -6.858 -4.433 -10.033 1.00 97.00 174 GLN A N 1
ATOM 1177 C CA . GLN A 1 174 ? -5.758 -4.285 -9.064 1.00 97.00 174 GLN A CA 1
ATOM 1178 C C . GLN A 1 174 ? -4.630 -3.369 -9.546 1.00 97.00 174 GLN A C 1
ATOM 1180 O O . GLN A 1 174 ? -3.889 -2.841 -8.719 1.00 97.00 174 GLN A O 1
ATOM 1185 N N . GLY A 1 175 ? -4.487 -3.191 -10.860 1.00 97.94 175 GLY A N 1
ATOM 1186 C CA . GLY A 1 175 ? -3.455 -2.343 -11.436 1.00 97.94 175 GLY A CA 1
ATOM 1187 C C . GLY A 1 175 ? -3.500 -2.297 -12.957 1.00 97.94 175 GLY A C 1
ATOM 1188 O O . GLY A 1 175 ? -4.346 -2.927 -13.602 1.00 97.94 175 GLY A O 1
ATOM 1189 N N . PHE A 1 176 ? -2.572 -1.540 -13.533 1.00 98.56 176 PHE A N 1
ATOM 1190 C CA . PHE A 1 176 ? -2.494 -1.298 -14.971 1.00 98.56 176 PHE A CA 1
ATOM 1191 C C . PHE A 1 176 ? -1.268 -1.960 -15.608 1.00 98.56 176 PHE A C 1
ATOM 1193 O O . PHE A 1 176 ? -0.376 -2.475 -14.935 1.00 98.56 176 PHE A O 1
ATOM 1200 N N . ALA A 1 177 ? -1.253 -2.008 -16.940 1.00 98.38 177 ALA A N 1
ATOM 1201 C CA . ALA A 1 177 ? -0.139 -2.564 -17.704 1.00 98.38 177 ALA A CA 1
ATOM 1202 C C . ALA A 1 177 ? 1.120 -1.682 -17.617 1.00 98.38 177 ALA A C 1
ATOM 1204 O O . ALA A 1 177 ? 1.031 -0.479 -17.368 1.00 98.38 177 ALA A O 1
ATOM 1205 N N . GLY A 1 178 ? 2.285 -2.278 -17.862 1.00 98.12 178 GLY A N 1
ATOM 1206 C CA . GLY A 1 178 ? 3.511 -1.520 -18.107 1.00 98.12 178 GLY A CA 1
ATOM 1207 C C . GLY A 1 178 ? 3.538 -0.891 -19.501 1.00 98.12 178 GLY A C 1
ATOM 1208 O O . GLY A 1 178 ? 2.742 -1.232 -20.379 1.00 98.12 178 GLY A O 1
ATOM 1209 N N . GLY A 1 179 ? 4.487 0.016 -19.707 1.00 97.56 179 GLY A N 1
ATOM 1210 C CA . GLY A 1 179 ? 4.798 0.619 -20.996 1.00 97.56 179 GLY A CA 1
ATOM 1211 C C . GLY A 1 179 ? 5.834 -0.184 -21.777 1.00 97.56 179 GLY A C 1
ATOM 1212 O O . GLY A 1 179 ? 6.692 -0.856 -21.202 1.00 97.56 179 GLY A O 1
ATOM 1213 N N . ASN A 1 180 ? 5.784 -0.093 -23.106 1.00 95.69 180 ASN A N 1
ATOM 1214 C CA . ASN A 1 180 ? 6.781 -0.731 -23.966 1.00 95.69 180 ASN A CA 1
ATOM 1215 C C . ASN A 1 180 ? 8.123 0.021 -23.919 1.00 95.69 180 ASN A C 1
ATOM 1217 O O . ASN A 1 180 ? 8.166 1.215 -23.617 1.00 95.69 180 ASN A O 1
ATOM 1221 N N . GLY A 1 181 ? 9.221 -0.655 -24.253 1.00 93.44 181 GLY A N 1
ATOM 1222 C CA . GLY A 1 181 ? 10.500 -0.001 -24.518 1.00 93.44 181 GLY A CA 1
ATOM 1223 C C . GLY A 1 181 ? 10.565 0.589 -25.928 1.00 93.44 181 GLY A C 1
ATOM 1224 O O . GLY A 1 181 ? 9.689 0.358 -26.764 1.00 93.44 181 GLY A O 1
ATOM 1225 N N . PHE A 1 182 ? 11.624 1.348 -26.207 1.00 92.69 182 PHE A N 1
ATOM 1226 C CA . PHE A 1 182 ? 11.857 1.927 -27.531 1.00 92.69 182 PHE A CA 1
ATOM 1227 C C . PHE A 1 182 ? 12.692 0.999 -28.428 1.00 92.69 182 PHE A C 1
ATOM 1229 O O . PHE A 1 182 ? 13.895 0.868 -28.216 1.00 92.69 182 PHE A O 1
ATOM 1236 N N . ASP A 1 183 ? 12.079 0.428 -29.469 1.00 83.75 183 ASP A N 1
ATOM 1237 C CA . ASP A 1 183 ? 12.723 -0.492 -30.437 1.00 83.75 183 ASP A CA 1
ATOM 1238 C C . ASP A 1 183 ? 13.253 0.214 -31.710 1.00 83.75 183 ASP A C 1
ATOM 1240 O O . ASP A 1 183 ? 13.469 -0.380 -32.762 1.00 83.75 183 ASP A O 1
ATOM 1244 N N . GLY A 1 184 ? 13.458 1.536 -31.656 1.00 81.12 184 GLY A N 1
ATOM 1245 C CA . GLY A 1 184 ? 13.936 2.325 -32.803 1.00 81.12 184 GLY A CA 1
ATOM 1246 C C . GLY A 1 184 ? 15.460 2.381 -32.965 1.00 81.12 184 GLY A C 1
ATOM 1247 O O . GLY A 1 184 ? 15.954 3.175 -33.767 1.00 81.12 184 GLY A O 1
ATOM 1248 N N . GLY A 1 185 ? 16.209 1.573 -32.210 1.00 77.88 185 GLY A N 1
ATOM 1249 C CA . GLY A 1 185 ? 17.673 1.604 -32.149 1.00 77.88 185 GLY A CA 1
ATOM 1250 C C . GLY A 1 185 ? 18.214 2.499 -31.029 1.00 77.88 185 GLY A C 1
ATOM 1251 O O . GLY A 1 185 ? 17.515 2.815 -30.070 1.00 77.88 185 GLY A O 1
ATOM 1252 N N . GLN A 1 186 ? 19.491 2.883 -31.122 1.00 79.12 186 GLN A N 1
ATOM 1253 C CA . GLN A 1 186 ? 20.120 3.714 -30.093 1.00 79.12 186 GLN A CA 1
ATOM 1254 C C . GLN A 1 186 ? 19.507 5.127 -30.033 1.00 79.12 186 GLN A C 1
ATOM 1256 O O . GLN A 1 186 ? 19.260 5.723 -31.084 1.00 79.12 186 GLN A O 1
ATOM 1261 N N . PRO A 1 187 ? 19.365 5.710 -28.830 1.00 79.00 187 PRO A N 1
ATOM 1262 C CA . PRO A 1 187 ? 19.649 5.108 -27.524 1.00 79.00 187 PRO A CA 1
ATOM 1263 C C . PRO A 1 187 ? 18.515 4.179 -27.055 1.00 79.00 187 PRO A C 1
ATOM 1265 O O . PRO A 1 187 ? 17.339 4.534 -27.090 1.00 79.00 187 PRO A O 1
ATOM 1268 N N . PHE A 1 188 ? 18.890 2.994 -26.573 1.00 86.62 188 PHE A N 1
ATOM 1269 C CA . PHE A 1 188 ? 17.957 1.982 -26.077 1.00 86.62 188 PHE A CA 1
ATOM 1270 C C . PHE A 1 188 ? 17.337 2.419 -24.740 1.00 86.62 188 PHE A C 1
ATOM 1272 O O . PHE A 1 188 ? 18.068 2.650 -23.771 1.00 86.62 188 PHE A O 1
ATOM 1279 N N . THR A 1 189 ? 16.008 2.510 -24.667 1.00 91.69 189 THR A N 1
ATOM 1280 C CA . THR A 1 189 ? 15.279 2.914 -23.452 1.00 91.69 189 THR A CA 1
ATOM 1281 C C . THR A 1 189 ? 14.212 1.896 -23.062 1.00 91.69 189 THR A C 1
ATOM 1283 O O . THR A 1 189 ? 13.610 1.237 -23.917 1.00 91.69 189 THR A O 1
ATOM 1286 N N . GLY A 1 190 ? 14.019 1.731 -21.754 1.00 94.19 190 GLY A N 1
ATOM 1287 C CA . GLY A 1 190 ? 12.951 0.910 -21.187 1.00 94.19 190 GLY A CA 1
ATOM 1288 C C . GLY A 1 190 ? 11.653 1.699 -21.019 1.00 94.19 190 GLY A C 1
ATOM 1289 O O . GLY A 1 190 ? 11.679 2.921 -20.876 1.00 94.19 190 GLY A O 1
ATOM 1290 N N . GLY A 1 191 ? 10.522 1.000 -21.021 1.00 96.75 191 GLY A N 1
ATOM 1291 C CA . GLY A 1 191 ? 9.226 1.537 -20.615 1.00 96.75 191 GLY A CA 1
ATOM 1292 C C . GLY A 1 191 ? 9.057 1.547 -19.096 1.00 96.75 191 GLY A C 1
ATOM 1293 O O . GLY A 1 191 ? 9.747 0.825 -18.373 1.00 96.75 191 GLY A O 1
ATOM 1294 N N . GLY A 1 192 ? 8.137 2.366 -18.603 1.00 98.00 192 GLY A N 1
ATOM 1295 C CA . GLY A 1 192 ? 7.791 2.402 -17.184 1.00 98.00 192 GLY A CA 1
ATOM 1296 C C . GLY A 1 192 ? 6.910 1.225 -16.776 1.00 98.00 192 GLY A C 1
ATOM 1297 O O . GLY A 1 192 ? 6.158 0.682 -17.586 1.00 98.00 192 GLY A O 1
ATOM 1298 N N . GLY A 1 193 ? 6.988 0.817 -15.515 1.00 98.44 193 GLY A N 1
ATOM 1299 C CA . GLY A 1 193 ? 6.039 -0.117 -14.917 1.00 98.44 193 GLY A CA 1
ATOM 1300 C C . GLY A 1 193 ? 4.663 0.524 -14.744 1.00 98.44 193 GLY A C 1
ATOM 1301 O O . GLY A 1 193 ? 4.550 1.733 -14.561 1.00 98.44 193 GLY A O 1
ATOM 1302 N N . GLY A 1 194 ? 3.607 -0.282 -14.801 1.00 98.69 194 GLY A N 1
ATOM 1303 C CA . GLY A 1 194 ? 2.248 0.165 -14.510 1.00 98.69 194 GLY A CA 1
ATOM 1304 C C . GLY A 1 194 ? 2.074 0.495 -13.031 1.00 98.69 194 GLY A C 1
ATOM 1305 O O . GLY A 1 194 ? 2.648 -0.182 -12.169 1.00 98.69 194 GLY A O 1
ATOM 1306 N N . GLY A 1 195 ? 1.278 1.524 -12.757 1.00 98.56 195 GLY A N 1
ATOM 1307 C CA . GLY A 1 195 ? 0.820 1.859 -11.414 1.00 98.56 195 GLY A CA 1
ATOM 1308 C C . GLY A 1 195 ? -0.595 1.355 -11.150 1.00 98.56 195 GLY A C 1
ATOM 1309 O O . GLY A 1 195 ? -1.223 0.700 -11.988 1.00 98.56 195 GLY A O 1
ATOM 1310 N N . ALA A 1 196 ? -1.119 1.703 -9.979 1.00 98.19 196 ALA A N 1
ATOM 1311 C CA . ALA A 1 196 ? -2.501 1.417 -9.613 1.00 98.19 196 ALA A CA 1
ATOM 1312 C C . ALA A 1 196 ? -3.530 2.358 -10.262 1.00 98.19 196 ALA A C 1
ATOM 1314 O O . ALA A 1 196 ? -4.711 2.019 -10.258 1.00 98.19 196 ALA A O 1
ATOM 1315 N N . SER A 1 197 ? -3.123 3.512 -10.809 1.00 97.75 197 SER A N 1
ATOM 1316 C CA . SER A 1 197 ? -4.039 4.492 -11.420 1.00 97.75 197 SER A CA 1
ATOM 1317 C C . SER A 1 197 ? -3.921 4.610 -12.942 1.00 97.75 197 SER A C 1
ATOM 1319 O O . SER A 1 197 ? -4.896 4.983 -13.597 1.00 97.75 197 SER A O 1
ATOM 1321 N N . GLU A 1 198 ? -2.773 4.246 -13.519 1.00 98.31 198 GLU A N 1
ATOM 1322 C CA . GLU A 1 198 ? -2.546 4.345 -14.959 1.00 98.31 198 GLU A CA 1
ATOM 1323 C C . GLU A 1 198 ? -1.444 3.414 -15.485 1.00 98.31 198 GLU A C 1
ATOM 1325 O O . GLU A 1 198 ? -0.622 2.862 -14.745 1.00 98.31 198 GLU A O 1
ATOM 1330 N N . VAL A 1 199 ? -1.454 3.234 -16.809 1.00 98.62 199 VAL A N 1
ATOM 1331 C CA . VAL A 1 199 ? -0.456 2.458 -17.558 1.00 98.62 199 VAL A CA 1
ATOM 1332 C C . VAL A 1 199 ? 0.898 3.167 -17.512 1.00 98.62 199 VAL A C 1
ATOM 1334 O O . VAL A 1 199 ? 0.958 4.385 -17.651 1.00 98.62 199 VAL A O 1
ATOM 1337 N N . GLY A 1 200 ? 1.984 2.402 -17.381 1.00 98.50 200 GLY A N 1
ATOM 1338 C CA . GLY A 1 200 ? 3.341 2.948 -17.459 1.00 98.50 200 GLY A CA 1
ATOM 1339 C C . GLY A 1 200 ? 3.640 3.553 -18.834 1.00 98.50 200 GLY A C 1
ATOM 1340 O O . GLY A 1 200 ? 3.209 3.038 -19.871 1.00 98.50 200 GLY A O 1
ATOM 1341 N N . ALA A 1 201 ? 4.395 4.646 -18.878 1.00 98.25 201 ALA A N 1
ATOM 1342 C CA . ALA A 1 201 ? 4.694 5.313 -20.134 1.00 98.25 201 ALA A CA 1
ATOM 1343 C C . ALA A 1 201 ? 5.615 4.456 -21.015 1.00 98.25 201 ALA A C 1
ATOM 1345 O O . ALA A 1 201 ? 6.519 3.755 -20.554 1.00 98.25 201 ALA A O 1
ATOM 1346 N N . THR A 1 202 ? 5.390 4.525 -22.326 1.00 96.75 202 THR A N 1
ATOM 1347 C CA . THR A 1 202 ? 6.275 3.891 -23.308 1.00 96.75 202 THR A CA 1
ATOM 1348 C C . THR A 1 202 ? 7.571 4.690 -23.418 1.00 96.75 202 THR A C 1
ATOM 1350 O O . THR A 1 202 ? 7.534 5.915 -23.539 1.00 96.75 202 THR A O 1
ATOM 1353 N N . GLY A 1 203 ? 8.713 4.002 -23.398 1.00 94.62 203 GLY A N 1
ATOM 1354 C CA . GLY A 1 203 ? 10.012 4.621 -23.639 1.00 94.62 203 GLY A CA 1
ATOM 1355 C C . GLY A 1 203 ? 10.079 5.234 -25.038 1.00 94.62 203 GLY A C 1
ATOM 1356 O O . GLY A 1 203 ? 9.517 4.709 -26.000 1.00 94.62 203 GLY A O 1
ATOM 1357 N N . THR A 1 204 ? 10.780 6.356 -25.174 1.00 93.25 204 THR A N 1
ATOM 1358 C CA . THR A 1 204 ? 11.008 7.009 -26.472 1.00 93.25 204 THR A CA 1
ATOM 1359 C C . THR A 1 204 ? 12.502 7.182 -26.725 1.00 93.25 204 THR A C 1
ATOM 1361 O O . THR A 1 204 ? 13.330 6.867 -25.869 1.00 93.25 204 THR A O 1
ATOM 1364 N N . SER A 1 205 ? 12.872 7.670 -27.912 1.00 90.62 205 SER A N 1
ATOM 1365 C CA . SER A 1 205 ? 14.271 7.910 -28.274 1.00 90.62 205 SER A CA 1
ATOM 1366 C C . SER A 1 205 ? 14.963 8.826 -27.256 1.00 90.62 205 SER A C 1
ATOM 1368 O O . SER A 1 205 ? 14.800 10.044 -27.289 1.00 90.62 205 SER A O 1
ATOM 1370 N N . GLY A 1 206 ? 15.778 8.235 -26.384 1.00 88.00 206 GLY A N 1
ATOM 1371 C CA . GLY A 1 206 ? 16.592 8.940 -25.390 1.00 88.00 206 GLY A CA 1
ATOM 1372 C C . GLY A 1 206 ? 15.899 9.225 -24.064 1.00 88.00 206 GLY A C 1
ATOM 1373 O O . GLY A 1 206 ? 16.568 9.717 -23.157 1.00 88.00 206 GLY A O 1
ATOM 1374 N N . VAL A 1 207 ? 14.619 8.876 -23.926 1.00 92.50 207 VAL A N 1
ATOM 1375 C CA . VAL A 1 207 ? 13.839 9.078 -22.701 1.00 92.50 207 VAL A CA 1
ATOM 1376 C C . VAL A 1 207 ? 13.276 7.743 -22.223 1.00 92.50 207 VAL A C 1
ATOM 1378 O O . VAL A 1 207 ? 12.567 7.063 -22.970 1.00 92.50 207 VAL A O 1
ATOM 1381 N N . GLY A 1 208 ? 13.619 7.359 -20.992 1.00 94.38 208 GLY A N 1
ATOM 1382 C CA . GLY A 1 208 ? 12.988 6.221 -20.322 1.00 94.38 208 GLY A CA 1
ATOM 1383 C C . GLY A 1 208 ? 11.512 6.510 -20.051 1.00 94.38 208 GLY A C 1
ATOM 1384 O O . GLY A 1 208 ? 11.145 7.655 -19.814 1.00 94.38 208 GLY A O 1
ATOM 1385 N N . GLY A 1 209 ? 10.661 5.491 -20.123 1.00 97.12 209 GLY A N 1
ATOM 1386 C CA . GLY A 1 209 ? 9.247 5.647 -19.800 1.00 97.12 209 GLY A CA 1
ATOM 1387 C C . GLY A 1 209 ? 9.041 5.845 -18.300 1.00 97.12 209 GLY A C 1
ATOM 1388 O O . GLY A 1 209 ? 9.561 5.062 -17.505 1.00 97.12 209 GLY A O 1
ATOM 1389 N N . ASP A 1 210 ? 8.286 6.868 -17.919 1.00 98.38 210 ASP A N 1
ATOM 1390 C CA . ASP A 1 210 ? 7.861 7.084 -16.536 1.00 98.38 210 ASP A CA 1
ATOM 1391 C C . ASP A 1 210 ? 6.953 5.944 -16.051 1.00 98.38 210 ASP A C 1
ATOM 1393 O O . ASP A 1 210 ? 6.143 5.399 -16.809 1.00 98.38 210 ASP A O 1
ATOM 1397 N N . GLY A 1 211 ? 7.104 5.562 -14.786 1.00 98.62 211 GLY A N 1
ATOM 1398 C CA . GLY A 1 211 ? 6.207 4.627 -14.125 1.00 98.62 211 GLY A CA 1
ATOM 1399 C C . GLY A 1 211 ? 4.818 5.237 -13.952 1.00 98.62 211 GLY A C 1
ATOM 1400 O O . GLY A 1 211 ? 4.693 6.429 -13.697 1.00 98.62 211 GLY A O 1
ATOM 1401 N N . GLY A 1 212 ? 3.776 4.419 -14.089 1.00 98.75 212 GLY A N 1
ATOM 1402 C CA . GLY A 1 212 ? 2.406 4.871 -13.873 1.00 98.75 212 GLY A CA 1
ATOM 1403 C C . GLY A 1 212 ? 2.164 5.229 -12.409 1.00 98.75 212 GLY A C 1
ATOM 1404 O O . GLY A 1 212 ? 2.669 4.555 -11.503 1.00 98.75 212 GLY A O 1
ATOM 1405 N N . ASP A 1 213 ? 1.369 6.264 -12.170 1.00 98.62 213 ASP A N 1
ATOM 1406 C CA . ASP A 1 213 ? 1.048 6.706 -10.820 1.00 98.62 213 ASP A CA 1
ATOM 1407 C C . ASP A 1 213 ? 0.195 5.691 -10.045 1.00 98.62 213 ASP A C 1
ATOM 1409 O O . ASP A 1 213 ? -0.644 4.955 -10.581 1.00 98.62 213 ASP A O 1
ATOM 1413 N N . GLY A 1 214 ? 0.396 5.680 -8.734 1.00 97.88 214 GLY A N 1
ATOM 1414 C CA . GLY A 1 214 ? -0.413 4.970 -7.762 1.00 97.88 214 GLY A CA 1
ATOM 1415 C C . GLY A 1 214 ? -1.744 5.657 -7.461 1.00 97.88 214 GLY A C 1
ATOM 1416 O O . GLY A 1 214 ? -2.037 6.751 -7.942 1.00 97.88 214 GLY A O 1
ATOM 1417 N N . LEU A 1 215 ? -2.564 5.024 -6.624 1.00 96.06 215 LEU A N 1
ATOM 1418 C CA . LEU A 1 215 ? -3.828 5.601 -6.163 1.00 96.06 215 LEU A CA 1
ATOM 1419 C C . LEU A 1 215 ? -3.637 6.303 -4.823 1.00 96.06 215 LEU A C 1
ATOM 1421 O O . LEU A 1 215 ? -2.959 5.797 -3.924 1.00 96.06 215 LEU A O 1
ATOM 1425 N N . SER A 1 216 ? -4.246 7.481 -4.691 1.00 92.12 216 SER A N 1
ATOM 1426 C CA . SER A 1 216 ? -4.225 8.229 -3.440 1.00 92.12 216 SER A CA 1
ATOM 1427 C C . SER A 1 216 ? -5.357 7.835 -2.505 1.00 92.12 216 SER A C 1
ATOM 1429 O O . SER A 1 216 ? -6.441 7.442 -2.934 1.00 92.12 216 SER A O 1
ATOM 1431 N N . ASN A 1 217 ? -5.104 7.968 -1.205 1.00 82.19 217 ASN A N 1
ATOM 1432 C CA . ASN A 1 217 ? -6.121 7.823 -0.179 1.00 82.19 217 ASN A CA 1
ATOM 1433 C C . ASN A 1 217 ? -5.890 8.840 0.953 1.00 82.19 217 ASN A C 1
ATOM 1435 O O . ASN A 1 217 ? -4.754 9.088 1.355 1.00 82.19 217 ASN A O 1
ATOM 1439 N N . THR A 1 218 ? -6.971 9.441 1.454 1.00 79.75 218 THR A N 1
ATOM 1440 C CA . THR A 1 218 ? -6.973 10.389 2.583 1.00 79.75 218 THR A CA 1
ATOM 1441 C C . THR A 1 218 ? -7.497 9.782 3.888 1.00 79.75 218 THR A C 1
ATOM 1443 O O . THR A 1 218 ? -7.367 10.397 4.942 1.00 79.75 218 THR A O 1
ATOM 1446 N N . ILE A 1 219 ? -8.097 8.591 3.826 1.00 71.75 219 ILE A N 1
ATOM 1447 C CA . ILE A 1 219 ? -8.865 7.930 4.891 1.00 71.75 219 ILE A CA 1
ATOM 1448 C C . ILE A 1 219 ? -7.998 7.593 6.110 1.00 71.75 219 ILE A C 1
ATOM 1450 O O . ILE A 1 219 ? -8.516 7.580 7.220 1.00 71.75 219 ILE A O 1
ATOM 1454 N N . PHE A 1 220 ? -6.694 7.349 5.940 1.00 73.44 220 PHE A N 1
ATOM 1455 C CA . PHE A 1 220 ? -5.870 6.757 7.001 1.00 73.44 220 PHE A CA 1
ATOM 1456 C C . PHE A 1 220 ? -4.973 7.722 7.788 1.00 73.44 220 PHE A C 1
ATOM 1458 O O . PHE A 1 220 ? -4.447 7.318 8.809 1.00 73.44 220 PHE A O 1
ATOM 1465 N N . ASN A 1 221 ? -4.753 8.966 7.356 1.00 66.00 221 ASN A N 1
ATOM 1466 C CA . ASN A 1 221 ? -3.862 9.902 8.076 1.00 66.00 221 ASN A CA 1
ATOM 1467 C C . ASN A 1 221 ? -4.286 11.377 7.932 1.00 66.00 221 ASN A C 1
ATOM 1469 O O . ASN A 1 221 ? -3.499 12.279 8.224 1.00 66.00 221 ASN A O 1
ATOM 1473 N N . GLY A 1 222 ? -5.471 11.649 7.370 1.00 66.50 222 GLY A N 1
ATOM 1474 C CA . GLY A 1 222 ? -5.939 13.008 7.059 1.00 66.50 222 GLY A CA 1
ATOM 1475 C C . GLY A 1 222 ? -5.110 13.760 6.004 1.00 66.50 222 GLY A C 1
ATOM 1476 O O . GLY A 1 222 ? -5.448 14.885 5.639 1.00 66.50 222 GLY A O 1
ATOM 1477 N N . THR A 1 223 ? -4.039 13.151 5.488 1.00 73.88 223 THR A N 1
ATOM 1478 C CA . THR A 1 223 ? -3.198 13.662 4.401 1.00 73.88 223 THR A CA 1
ATOM 1479 C C . THR A 1 223 ? -3.249 12.707 3.213 1.00 73.88 223 THR A C 1
ATOM 1481 O O . THR A 1 223 ? -3.377 11.495 3.380 1.00 73.88 223 THR A O 1
ATOM 1484 N N . THR A 1 224 ? -3.186 13.261 2.002 1.00 80.25 224 THR A N 1
ATOM 1485 C CA . THR A 1 224 ? -3.185 12.479 0.763 1.00 80.25 224 THR A CA 1
ATOM 1486 C C . THR A 1 224 ? -1.857 11.744 0.624 1.00 80.25 224 THR A C 1
ATOM 1488 O O . THR A 1 224 ? -0.830 12.372 0.367 1.00 80.25 224 THR A O 1
ATOM 1491 N N . LEU A 1 225 ? -1.884 10.419 0.759 1.00 90.50 225 LEU A N 1
ATOM 1492 C CA . LEU A 1 225 ? -0.748 9.551 0.459 1.00 90.50 225 LEU A CA 1
ATOM 1493 C C . LEU A 1 225 ? -1.087 8.665 -0.739 1.00 90.50 225 LEU A C 1
ATOM 1495 O O . LEU A 1 225 ? -2.227 8.226 -0.885 1.00 90.50 225 LEU A O 1
ATOM 1499 N N . PHE A 1 226 ? -0.102 8.430 -1.601 1.00 95.62 226 PHE A N 1
ATOM 1500 C CA . PHE A 1 226 ? -0.221 7.555 -2.764 1.00 95.62 226 PHE A CA 1
ATOM 1501 C C . PHE A 1 226 ? 0.396 6.194 -2.456 1.00 95.62 226 PHE A C 1
ATOM 1503 O O . PHE A 1 226 ? 1.398 6.115 -1.745 1.00 95.62 226 PHE A O 1
ATOM 1510 N N . TYR A 1 227 ? -0.173 5.145 -3.036 1.00 97.50 227 TYR A N 1
ATOM 1511 C CA . TYR A 1 227 ? 0.320 3.776 -2.931 1.00 97.50 227 TYR A CA 1
ATOM 1512 C C . TYR A 1 227 ? 0.316 3.117 -4.306 1.00 97.50 227 TYR A C 1
ATOM 1514 O O . TYR A 1 227 ? -0.531 3.434 -5.142 1.00 97.50 227 TYR A O 1
ATOM 1522 N N . ALA A 1 228 ? 1.214 2.155 -4.497 1.00 98.25 228 ALA A N 1
ATOM 1523 C CA . ALA A 1 228 ? 1.345 1.345 -5.699 1.00 98.25 228 ALA A CA 1
ATOM 1524 C C . ALA A 1 228 ? 1.690 2.163 -6.963 1.00 98.25 228 ALA A C 1
ATOM 1526 O O . ALA A 1 228 ? 1.020 2.055 -7.991 1.00 98.25 228 ALA A O 1
ATOM 1527 N N . GLY A 1 229 ? 2.759 2.964 -6.889 1.00 98.62 229 GLY A N 1
ATOM 1528 C CA . GLY A 1 229 ? 3.380 3.607 -8.058 1.00 98.62 229 GLY A CA 1
ATOM 1529 C C . GLY A 1 229 ? 4.339 2.675 -8.809 1.00 98.62 229 GLY A C 1
ATOM 1530 O O . GLY A 1 229 ? 5.102 1.932 -8.191 1.00 98.62 229 GLY A O 1
ATOM 1531 N N . GLY A 1 230 ? 4.308 2.685 -10.142 1.00 98.62 230 GLY A N 1
ATOM 1532 C CA . GLY A 1 230 ? 5.197 1.879 -10.987 1.00 98.62 230 GLY A CA 1
ATOM 1533 C C . GLY A 1 230 ? 6.632 2.416 -11.030 1.00 98.62 230 GLY A C 1
ATOM 1534 O O . GLY A 1 230 ? 6.867 3.602 -10.822 1.00 98.62 230 GLY A O 1
ATOM 1535 N N . GLY A 1 231 ? 7.615 1.560 -11.311 1.00 98.50 231 GLY A N 1
ATOM 1536 C CA . GLY A 1 231 ? 9.011 1.978 -11.481 1.00 98.50 231 GLY A CA 1
ATOM 1537 C C . GLY A 1 231 ? 9.271 2.639 -12.840 1.00 98.50 231 GLY A C 1
ATOM 1538 O O . GLY A 1 231 ? 8.626 2.310 -13.834 1.00 98.50 231 GLY A O 1
ATOM 1539 N N . GLY A 1 232 ? 10.252 3.533 -12.910 1.00 97.69 232 GLY A N 1
ATOM 1540 C CA . GLY A 1 232 ? 10.698 4.172 -14.145 1.00 97.69 232 GLY A CA 1
ATOM 1541 C C . GLY A 1 232 ? 11.612 3.282 -14.997 1.00 97.69 232 GLY A C 1
ATOM 1542 O O . GLY A 1 232 ? 12.394 2.467 -14.493 1.00 97.69 232 GLY A O 1
ATOM 1543 N N . GLY A 1 233 ? 11.521 3.444 -16.316 1.00 95.12 233 GLY A N 1
ATOM 1544 C CA . GLY A 1 233 ? 12.359 2.766 -17.300 1.00 95.12 233 GLY A CA 1
ATOM 1545 C C . GLY A 1 233 ? 13.771 3.350 -17.391 1.00 95.12 233 GLY A C 1
ATOM 1546 O O . GLY A 1 233 ? 14.003 4.548 -17.199 1.00 95.12 233 GLY A O 1
ATOM 1547 N N . ASN A 1 234 ? 14.741 2.495 -17.712 1.00 93.12 234 ASN A N 1
ATOM 1548 C CA . ASN A 1 234 ? 16.143 2.890 -17.798 1.00 93.12 234 ASN A CA 1
ATOM 1549 C C . ASN A 1 234 ? 16.488 3.629 -19.107 1.00 93.12 234 ASN A C 1
ATOM 1551 O O . ASN A 1 234 ? 15.756 3.567 -20.100 1.00 93.12 234 ASN A O 1
AT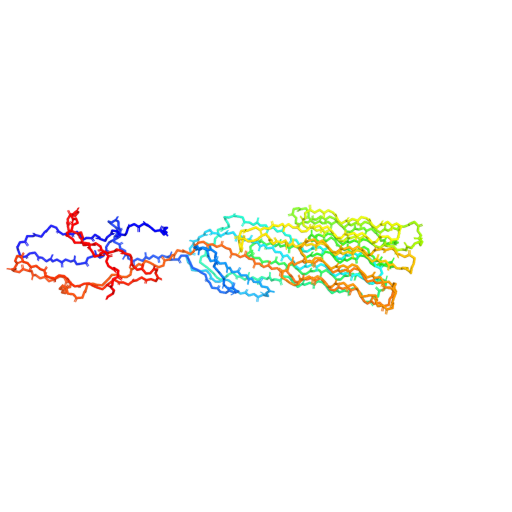OM 1555 N N . ILE A 1 235 ? 17.687 4.225 -19.145 1.00 89.88 235 ILE A N 1
ATOM 1556 C CA . ILE A 1 235 ? 18.382 4.541 -20.402 1.00 89.88 235 ILE A CA 1
ATOM 1557 C C . ILE A 1 235 ? 19.689 3.755 -20.488 1.00 89.88 235 ILE A C 1
ATOM 1559 O O . ILE A 1 235 ? 20.523 3.799 -19.579 1.00 89.88 235 ILE A O 1
ATOM 1563 N N . ASN A 1 236 ? 19.890 3.061 -21.605 1.00 78.50 236 ASN A N 1
ATOM 1564 C CA . ASN A 1 236 ? 21.039 2.198 -21.844 1.00 78.50 236 ASN A CA 1
ATOM 1565 C C . ASN A 1 236 ? 22.083 2.798 -22.805 1.00 78.50 236 ASN A C 1
ATOM 1567 O O . ASN A 1 236 ? 22.683 2.071 -23.591 1.00 78.50 236 ASN A O 1
ATOM 1571 N N . ASP A 1 237 ? 22.273 4.121 -22.798 1.00 75.81 237 ASP A N 1
ATOM 1572 C CA . ASP A 1 237 ? 23.264 4.797 -23.647 1.00 75.81 237 ASP A CA 1
ATOM 1573 C C . ASP A 1 237 ? 23.654 6.175 -23.070 1.00 75.81 237 ASP A C 1
ATOM 1575 O O . ASP A 1 237 ? 22.837 6.860 -22.455 1.00 75.81 237 ASP A O 1
ATOM 1579 N N . GLN A 1 238 ? 24.889 6.620 -23.322 1.00 71.81 238 GLN A N 1
ATOM 1580 C CA . GLN A 1 238 ? 25.387 7.968 -23.009 1.00 71.81 238 GLN A CA 1
ATOM 1581 C C . GLN A 1 238 ? 24.662 9.075 -23.799 1.00 71.81 238 GLN A C 1
ATOM 1583 O O . GLN A 1 238 ? 24.707 10.243 -23.408 1.00 71.81 238 GLN A O 1
ATOM 1588 N N . LEU A 1 239 ? 24.006 8.713 -24.905 1.00 72.62 239 LEU A N 1
ATOM 1589 C CA . LEU A 1 239 ? 23.201 9.608 -25.741 1.00 72.62 239 LEU A CA 1
ATOM 1590 C C . LEU A 1 239 ? 21.792 9.878 -25.177 1.00 72.62 239 LEU A C 1
ATOM 1592 O O . LEU A 1 239 ? 21.056 10.686 -25.741 1.00 72.62 239 LEU A O 1
ATOM 1596 N N . GLY A 1 240 ? 21.414 9.224 -24.074 1.00 75.06 240 GLY A N 1
ATOM 1597 C CA . GLY A 1 240 ? 20.153 9.461 -23.374 1.00 75.06 240 GLY A CA 1
ATOM 1598 C C . GLY A 1 240 ? 20.037 10.848 -22.736 1.00 75.06 240 GLY A C 1
ATOM 1599 O O . GLY A 1 240 ? 21.025 11.431 -22.274 1.00 75.06 240 GLY A O 1
ATOM 1600 N N . THR A 1 241 ? 18.810 11.367 -22.669 1.00 80.31 241 THR A N 1
ATOM 1601 C CA . THR A 1 241 ? 18.503 12.697 -22.128 1.00 80.31 241 THR A CA 1
ATOM 1602 C C . THR A 1 241 ? 17.943 12.650 -20.708 1.00 80.31 241 THR A C 1
ATOM 1604 O O . THR A 1 241 ? 18.413 13.422 -19.874 1.00 80.31 241 THR A O 1
ATOM 1607 N N . SER A 1 242 ? 16.995 11.751 -20.411 1.00 89.38 242 SER A N 1
ATOM 1608 C CA . SER A 1 242 ? 16.342 11.636 -19.093 1.00 89.38 242 SER A CA 1
ATOM 1609 C C . SER A 1 242 ? 15.815 10.226 -18.812 1.00 89.38 242 SER A C 1
ATOM 1611 O O . SER A 1 242 ? 15.225 9.584 -19.680 1.00 89.38 242 SER A O 1
ATOM 1613 N N . VAL A 1 243 ? 16.054 9.729 -17.599 1.00 91.56 243 VAL A N 1
ATOM 1614 C CA . VAL A 1 243 ? 15.493 8.445 -17.145 1.00 91.56 243 VAL A CA 1
ATOM 1615 C C . VAL A 1 243 ? 13.994 8.580 -16.932 1.00 91.56 243 VAL A C 1
ATOM 1617 O O . VAL A 1 243 ? 13.518 9.699 -16.749 1.00 91.56 243 VAL A O 1
ATOM 1620 N N . GLY A 1 244 ? 13.282 7.455 -16.946 1.00 95.69 244 GLY A N 1
ATOM 1621 C CA . GLY A 1 244 ? 11.901 7.446 -16.492 1.00 95.69 244 GLY A CA 1
ATOM 1622 C C . GLY A 1 244 ? 11.857 7.702 -14.991 1.00 95.69 244 GLY A C 1
ATOM 1623 O O . GLY A 1 244 ? 12.601 7.065 -14.237 1.00 95.69 244 GLY A O 1
ATOM 1624 N N . SER A 1 245 ? 11.004 8.619 -14.562 1.00 97.31 245 SER A N 1
ATOM 1625 C CA . SER A 1 245 ? 10.684 8.793 -13.150 1.00 97.31 245 SER A CA 1
ATOM 1626 C C . SER A 1 245 ? 9.808 7.644 -12.656 1.00 97.31 245 SER A C 1
ATOM 1628 O O . SER A 1 245 ? 9.044 7.055 -13.419 1.00 97.31 245 SER A O 1
ATOM 1630 N N . GLY A 1 246 ? 9.927 7.290 -11.382 1.00 98.19 246 GLY A N 1
ATOM 1631 C CA . GLY A 1 246 ? 8.966 6.425 -10.714 1.00 98.19 246 GLY A CA 1
ATOM 1632 C C . GLY A 1 246 ? 7.629 7.142 -10.529 1.00 98.19 246 GLY A C 1
ATOM 1633 O O . GLY A 1 246 ? 7.589 8.352 -10.306 1.00 98.19 246 GLY A O 1
ATOM 1634 N N . GLY A 1 247 ? 6.537 6.388 -10.611 1.00 98.50 247 GLY A N 1
ATOM 1635 C CA . GLY A 1 247 ? 5.195 6.905 -10.378 1.00 98.50 247 GLY A CA 1
ATOM 1636 C C . GLY A 1 247 ? 4.959 7.264 -8.910 1.00 98.50 247 GLY A C 1
ATOM 1637 O O . GLY A 1 247 ? 5.557 6.686 -7.989 1.00 98.50 247 GLY A O 1
ATOM 1638 N N . LEU A 1 248 ? 4.038 8.201 -8.678 1.00 97.81 248 LEU A N 1
ATOM 1639 C CA . LEU A 1 248 ? 3.580 8.577 -7.342 1.00 97.81 248 LEU A CA 1
ATOM 1640 C C . LEU A 1 248 ? 3.113 7.341 -6.568 1.00 97.81 248 LEU A C 1
ATOM 1642 O O . LEU A 1 248 ? 2.451 6.462 -7.104 1.00 97.81 248 LEU A O 1
ATOM 1646 N N . GLY A 1 249 ? 3.440 7.267 -5.280 1.00 96.88 249 GLY A N 1
ATOM 1647 C CA . GLY A 1 249 ? 3.176 6.070 -4.473 1.00 96.88 249 GLY A CA 1
ATOM 1648 C C . GLY A 1 249 ? 4.338 5.086 -4.426 1.00 96.88 249 GLY A C 1
ATOM 1649 O O . GLY A 1 249 ? 4.131 3.882 -4.284 1.00 96.88 249 GLY A O 1
ATOM 1650 N N . GLY A 1 250 ? 5.560 5.614 -4.517 1.00 97.69 250 GLY A N 1
ATOM 1651 C CA . GLY A 1 250 ? 6.777 4.904 -4.142 1.00 97.69 250 GLY A CA 1
ATOM 1652 C C . GLY A 1 250 ? 7.489 4.184 -5.278 1.00 97.69 250 GLY A C 1
ATOM 1653 O O . GLY A 1 250 ? 8.314 3.322 -4.983 1.00 97.69 250 GLY A O 1
ATOM 1654 N N . GLY A 1 251 ? 7.185 4.493 -6.541 1.00 98.50 251 GLY A N 1
ATOM 1655 C CA . GLY A 1 251 ? 7.942 3.972 -7.674 1.00 98.50 251 GLY A CA 1
ATOM 1656 C C . GLY A 1 251 ? 9.393 4.456 -7.658 1.00 98.50 251 GLY A C 1
ATOM 1657 O O . GLY A 1 251 ? 9.668 5.613 -7.340 1.00 98.50 251 GLY A O 1
ATOM 1658 N N . GLY A 1 252 ? 10.331 3.579 -8.002 1.00 98.19 252 GLY A N 1
ATOM 1659 C CA . GLY A 1 252 ? 11.742 3.923 -8.138 1.00 98.19 252 GLY A CA 1
ATOM 1660 C C . GLY A 1 252 ? 12.086 4.447 -9.534 1.00 98.19 252 GLY A C 1
ATOM 1661 O O . GLY A 1 252 ? 11.673 3.860 -10.532 1.00 98.19 252 GLY A O 1
ATOM 1662 N N . ASP A 1 253 ? 12.874 5.518 -9.619 1.00 96.81 253 ASP A N 1
ATOM 1663 C CA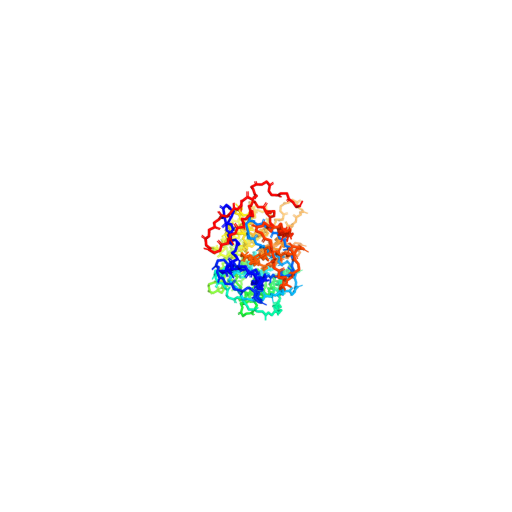 . ASP A 1 253 ? 13.381 6.064 -10.886 1.00 96.81 253 ASP A CA 1
ATOM 1664 C C . ASP A 1 253 ? 14.312 5.082 -11.623 1.00 96.81 253 ASP A C 1
ATOM 1666 O O . ASP A 1 253 ? 15.083 4.332 -11.011 1.00 96.81 253 ASP A O 1
ATOM 1670 N N . GLY A 1 254 ? 14.289 5.127 -12.955 1.00 94.75 254 GLY A N 1
ATOM 1671 C CA . GLY A 1 254 ? 15.211 4.378 -13.805 1.00 94.75 254 GLY A CA 1
ATOM 1672 C C . GLY A 1 254 ? 16.663 4.871 -13.707 1.00 94.75 254 GLY A C 1
ATOM 1673 O O . GLY A 1 254 ? 16.948 6.002 -13.324 1.00 94.75 254 GLY A O 1
ATOM 1674 N N . GLY A 1 255 ? 17.616 4.021 -14.085 1.00 91.62 255 GLY A N 1
ATOM 1675 C CA . GLY A 1 255 ? 19.051 4.319 -14.074 1.00 91.62 255 GLY A CA 1
ATOM 1676 C C . GLY A 1 255 ? 19.584 4.854 -15.411 1.00 91.62 255 GLY A C 1
ATOM 1677 O O . GLY A 1 255 ? 19.110 4.474 -16.487 1.00 91.62 255 GLY A O 1
ATOM 1678 N N . ASN A 1 256 ? 20.624 5.699 -15.351 1.00 84.31 256 ASN A N 1
ATOM 1679 C CA . ASN A 1 256 ? 21.347 6.239 -16.514 1.00 84.31 256 ASN A CA 1
ATOM 1680 C C . ASN A 1 256 ? 22.837 5.866 -16.480 1.00 84.31 256 ASN A C 1
ATOM 1682 O O . ASN A 1 256 ? 23.469 5.917 -15.434 1.00 84.31 256 ASN A O 1
ATOM 1686 N N . LEU A 1 257 ? 23.441 5.569 -17.632 1.00 74.19 257 LEU A N 1
ATOM 1687 C CA . LEU A 1 257 ? 24.899 5.420 -17.768 1.00 74.19 257 LEU A CA 1
ATOM 1688 C C . LEU A 1 257 ? 25.680 6.746 -17.722 1.00 74.19 257 LEU A C 1
ATOM 1690 O O . LEU A 1 257 ? 26.902 6.737 -17.527 1.00 74.19 257 LEU A O 1
ATOM 1694 N N . LYS A 1 258 ? 25.021 7.885 -17.955 1.00 61.75 258 LYS A N 1
ATOM 1695 C CA . LYS A 1 258 ? 25.668 9.194 -18.086 1.00 61.75 258 LYS A CA 1
ATOM 1696 C C . LYS A 1 258 ? 26.285 9.648 -16.759 1.00 61.75 258 LYS A C 1
ATOM 1698 O O . LYS A 1 258 ? 25.577 10.080 -15.858 1.00 61.75 258 LYS A O 1
ATOM 1703 N N . GLY A 1 259 ? 27.617 9.584 -16.660 1.00 51.56 259 GLY A N 1
ATOM 1704 C CA . GLY A 1 259 ? 28.382 10.078 -15.503 1.00 51.56 259 GLY A CA 1
ATOM 1705 C C . GLY A 1 259 ? 28.973 9.017 -14.564 1.00 51.56 259 GLY A C 1
ATOM 1706 O O . GLY A 1 259 ? 29.551 9.390 -13.549 1.00 51.56 259 GLY A O 1
ATOM 1707 N N . GLY A 1 260 ? 28.895 7.722 -14.898 1.00 49.44 260 GLY A N 1
ATOM 1708 C CA . GLY A 1 260 ? 29.653 6.673 -14.193 1.00 49.44 260 GLY A CA 1
ATOM 1709 C C . GLY A 1 260 ? 28.989 6.072 -12.945 1.00 49.44 260 GLY A C 1
ATOM 1710 O O . GLY A 1 260 ? 29.670 5.394 -12.181 1.00 49.44 260 GLY A O 1
ATOM 1711 N N . GLY A 1 261 ? 27.681 6.277 -12.751 1.00 54.88 261 GLY A N 1
ATOM 1712 C CA . GLY A 1 261 ? 26.897 5.663 -11.672 1.00 54.88 261 GLY A CA 1
ATOM 1713 C C . GLY A 1 261 ? 25.469 5.348 -12.117 1.00 54.88 261 GLY A C 1
ATOM 1714 O O . GLY A 1 261 ? 24.583 6.185 -12.007 1.00 54.88 261 GLY A O 1
ATOM 1715 N N . ALA A 1 262 ? 25.265 4.135 -12.628 1.00 57.00 262 ALA A N 1
ATOM 1716 C CA . ALA A 1 262 ? 24.017 3.607 -13.177 1.00 57.00 262 ALA A CA 1
ATOM 1717 C C . ALA A 1 262 ? 23.001 3.154 -12.114 1.00 57.00 262 ALA A C 1
ATOM 1719 O O . ALA A 1 262 ? 22.447 2.058 -12.200 1.00 57.00 262 ALA A O 1
ATOM 1720 N N . THR A 1 263 ? 22.780 3.960 -11.078 1.00 77.00 263 THR A N 1
ATOM 1721 C CA . THR A 1 263 ? 21.890 3.575 -9.977 1.00 77.00 263 THR A CA 1
ATOM 1722 C C . THR A 1 263 ? 20.461 3.992 -10.297 1.00 77.00 263 THR A C 1
ATOM 1724 O O . THR A 1 263 ? 20.155 5.181 -10.322 1.00 77.00 263 THR A O 1
ATOM 1727 N N . CYS A 1 264 ? 19.603 3.009 -10.556 1.00 92.44 264 CYS A N 1
ATOM 1728 C CA . CYS A 1 264 ? 18.164 3.166 -10.371 1.00 92.44 264 CYS A CA 1
ATOM 1729 C C . CYS A 1 264 ? 17.848 3.421 -8.886 1.00 92.44 264 CYS A C 1
ATOM 1731 O O . CYS A 1 264 ? 18.717 3.276 -8.017 1.00 92.44 264 CYS A O 1
ATOM 1733 N N . THR A 1 265 ? 16.594 3.742 -8.596 1.00 96.12 265 THR A N 1
ATOM 1734 C CA . THR A 1 265 ? 16.079 3.830 -7.227 1.00 96.12 265 THR A CA 1
ATOM 1735 C C . THR A 1 265 ? 15.208 2.608 -6.923 1.00 96.12 265 THR A C 1
ATOM 1737 O O . THR A 1 265 ? 14.506 2.095 -7.799 1.00 96.12 265 THR A O 1
ATOM 1740 N N . VAL A 1 266 ? 15.276 2.109 -5.687 1.00 97.88 266 VAL A N 1
ATOM 1741 C CA . VAL A 1 266 ? 14.379 1.050 -5.192 1.00 97.88 266 VAL A CA 1
ATOM 1742 C C . VAL A 1 266 ? 12.964 1.583 -4.995 1.00 97.88 266 VAL A C 1
ATOM 1744 O O . VAL A 1 266 ? 12.776 2.777 -4.761 1.00 97.88 266 VAL A O 1
ATOM 1747 N N . GLY A 1 267 ? 11.975 0.696 -5.078 1.00 98.31 267 GLY A N 1
ATOM 1748 C CA . GLY A 1 267 ? 10.624 1.022 -4.645 1.00 98.31 267 GLY A CA 1
ATOM 1749 C C . GLY A 1 267 ? 10.592 1.323 -3.143 1.00 98.31 267 GLY A C 1
ATOM 1750 O O . GLY A 1 267 ? 11.410 0.823 -2.370 1.00 98.31 267 GLY A O 1
ATOM 1751 N N . VAL A 1 268 ? 9.653 2.163 -2.718 1.00 98.25 268 VAL A N 1
ATOM 1752 C CA . VAL A 1 268 ? 9.526 2.554 -1.309 1.00 98.25 268 VAL A CA 1
ATOM 1753 C C . VAL A 1 268 ? 8.749 1.490 -0.537 1.00 98.25 268 VAL A C 1
ATOM 1755 O O . VAL A 1 268 ? 7.595 1.184 -0.854 1.00 98.25 268 VAL A O 1
ATOM 1758 N N . ASP A 1 269 ? 9.378 0.947 0.504 1.00 98.06 269 ASP A N 1
ATOM 1759 C CA . ASP A 1 269 ? 8.750 0.000 1.423 1.00 98.06 269 ASP A CA 1
ATOM 1760 C C . ASP A 1 269 ? 7.522 0.593 2.118 1.00 98.06 269 ASP A C 1
ATOM 1762 O O . ASP A 1 269 ? 7.512 1.751 2.538 1.00 98.06 269 ASP A O 1
ATOM 1766 N N . GLY A 1 270 ? 6.475 -0.223 2.248 1.00 96.31 270 GLY A N 1
ATOM 1767 C CA . GLY A 1 270 ? 5.193 0.187 2.814 1.00 96.31 270 GLY A CA 1
ATOM 1768 C C . GLY A 1 270 ? 4.281 0.905 1.818 1.00 96.31 270 GLY A C 1
ATOM 1769 O O . GLY A 1 270 ? 3.157 1.243 2.180 1.00 96.31 270 GLY A O 1
ATOM 1770 N N . LEU A 1 271 ? 4.729 1.124 0.573 1.00 96.94 271 LEU A N 1
ATOM 1771 C CA . LEU A 1 271 ? 3.912 1.714 -0.492 1.00 96.94 271 LEU A CA 1
ATOM 1772 C C . LEU A 1 271 ? 3.634 0.754 -1.656 1.00 96.94 271 LEU A C 1
ATOM 1774 O O . LEU A 1 271 ? 2.811 1.079 -2.506 1.00 96.94 271 LEU A O 1
ATOM 1778 N N . GLY A 1 272 ? 4.276 -0.418 -1.715 1.00 98.25 272 GLY A N 1
ATOM 1779 C CA . GLY A 1 272 ? 4.089 -1.391 -2.801 1.00 98.25 272 GLY A CA 1
ATOM 1780 C C . GLY A 1 272 ? 4.578 -0.908 -4.172 1.00 98.25 272 GLY A C 1
ATOM 1781 O O . GLY A 1 272 ? 4.084 -1.370 -5.203 1.00 98.25 272 GLY A O 1
ATOM 1782 N N . GLY A 1 273 ? 5.501 0.057 -4.196 1.00 98.56 273 GLY A N 1
ATOM 1783 C CA . GLY A 1 273 ? 6.002 0.661 -5.429 1.00 98.56 273 GLY A CA 1
ATOM 1784 C C . GLY A 1 273 ? 6.955 -0.248 -6.210 1.00 98.56 273 GLY A C 1
ATOM 1785 O O . GLY A 1 273 ? 7.678 -1.056 -5.629 1.00 98.56 273 GLY A O 1
ATOM 1786 N N . GLY A 1 274 ? 6.965 -0.131 -7.536 1.00 98.62 274 GLY A N 1
ATOM 1787 C CA . GLY A 1 274 ? 7.876 -0.882 -8.405 1.00 98.62 274 GLY A CA 1
ATOM 1788 C C . GLY A 1 274 ? 9.310 -0.339 -8.382 1.00 98.62 274 GLY A C 1
ATOM 1789 O O . GLY A 1 274 ? 9.523 0.863 -8.238 1.00 98.62 274 GLY A O 1
ATOM 1790 N N . GLY A 1 275 ? 10.303 -1.213 -8.544 1.00 98.31 275 GLY A N 1
ATOM 1791 C CA . GLY A 1 275 ? 11.714 -0.820 -8.629 1.00 98.31 275 GLY A CA 1
ATOM 1792 C C . GLY A 1 275 ? 12.099 -0.272 -10.007 1.00 98.31 275 GLY A C 1
ATOM 1793 O O . GLY A 1 275 ? 11.586 -0.728 -11.032 1.00 98.31 275 GLY A O 1
ATOM 1794 N N . GLY A 1 276 ? 13.022 0.690 -10.059 1.00 97.38 276 GLY A N 1
ATOM 1795 C CA . GLY A 1 276 ? 13.500 1.256 -11.322 1.00 97.38 276 GLY A CA 1
ATOM 1796 C C . GLY A 1 276 ? 14.370 0.290 -12.134 1.00 97.38 276 GLY A C 1
ATOM 1797 O O . GLY A 1 276 ? 15.136 -0.508 -11.582 1.00 97.38 276 GLY A O 1
ATOM 1798 N N . GLY A 1 277 ? 14.288 0.371 -13.464 1.00 94.88 277 GLY A N 1
ATOM 1799 C CA . GLY A 1 277 ? 15.184 -0.373 -14.353 1.00 94.88 277 GLY A CA 1
ATOM 1800 C C . GLY A 1 277 ? 16.606 0.196 -14.310 1.00 94.88 277 GLY A C 1
ATOM 1801 O O . GLY A 1 277 ? 16.790 1.405 -14.427 1.00 94.88 277 GLY A O 1
ATOM 1802 N N . ALA A 1 278 ? 17.632 -0.645 -14.172 1.00 92.19 278 ALA A N 1
ATOM 1803 C CA . ALA A 1 278 ? 19.032 -0.204 -14.182 1.00 92.19 278 ALA A CA 1
ATOM 1804 C C . ALA A 1 278 ? 19.618 -0.148 -15.599 1.00 92.19 278 ALA A C 1
ATOM 1806 O O . ALA A 1 278 ? 19.033 -0.650 -16.558 1.00 92.19 278 ALA A O 1
ATOM 1807 N N . SER A 1 279 ? 20.813 0.429 -15.741 1.00 86.75 279 SER A N 1
ATOM 1808 C CA . SER A 1 279 ? 21.580 0.415 -16.993 1.00 86.75 279 SER A CA 1
ATOM 1809 C C . SER A 1 279 ? 22.831 -0.480 -16.908 1.00 86.75 279 SER A C 1
ATOM 1811 O O . SER A 1 279 ? 23.024 -1.193 -15.926 1.00 86.75 279 SER A O 1
ATOM 1813 N N . GLU A 1 280 ? 23.642 -0.521 -17.973 1.00 78.19 280 GLU A N 1
ATOM 1814 C CA . GLU A 1 280 ? 24.519 -1.638 -18.376 1.00 78.19 280 GLU A CA 1
ATOM 1815 C C . GLU A 1 280 ? 25.336 -2.394 -17.337 1.00 78.19 280 GLU A C 1
ATOM 1817 O O . GLU A 1 280 ? 25.606 -3.567 -17.577 1.00 78.19 280 GLU A O 1
ATOM 1822 N N . THR A 1 281 ? 25.756 -1.778 -16.241 1.00 74.75 281 THR A N 1
ATOM 1823 C CA . THR A 1 281 ? 26.723 -2.362 -15.302 1.00 74.75 281 THR A CA 1
ATOM 1824 C C . THR A 1 281 ? 26.128 -2.747 -13.954 1.00 74.75 281 THR A C 1
ATOM 1826 O O . THR A 1 281 ? 26.837 -3.316 -13.126 1.00 74.75 281 THR A O 1
ATOM 1829 N N . ASN A 1 282 ? 24.852 -2.441 -13.718 1.00 82.75 282 ASN A N 1
ATOM 1830 C CA . ASN A 1 282 ? 24.235 -2.543 -12.403 1.00 82.75 282 ASN A CA 1
ATOM 1831 C C . ASN A 1 282 ? 23.036 -3.486 -12.439 1.00 82.75 282 ASN A C 1
ATOM 1833 O O . ASN A 1 282 ? 22.293 -3.530 -13.420 1.00 82.75 282 ASN A O 1
ATOM 1837 N N . ALA A 1 283 ? 22.853 -4.228 -11.345 1.00 90.06 283 ALA A N 1
ATOM 1838 C CA . ALA A 1 283 ? 21.601 -4.924 -11.105 1.00 90.06 283 ALA A CA 1
ATOM 1839 C C . ALA A 1 283 ? 20.455 -3.904 -11.067 1.00 90.06 283 ALA A C 1
ATOM 1841 O O . ALA A 1 283 ? 20.655 -2.755 -10.661 1.00 90.06 283 ALA A O 1
ATOM 1842 N N . GLY A 1 284 ? 19.275 -4.336 -11.502 1.00 92.56 284 GLY A N 1
ATOM 1843 C CA . GLY A 1 284 ? 18.052 -3.566 -11.327 1.00 92.56 284 GLY A CA 1
ATOM 1844 C C . GLY A 1 284 ? 17.717 -3.355 -9.854 1.00 92.56 284 GLY A C 1
ATOM 1845 O O . GLY A 1 284 ? 18.331 -3.957 -8.970 1.00 92.56 284 GLY A O 1
ATOM 1846 N N . CYS A 1 285 ? 16.751 -2.483 -9.594 1.00 96.62 285 CYS A N 1
ATOM 1847 C CA . CYS A 1 285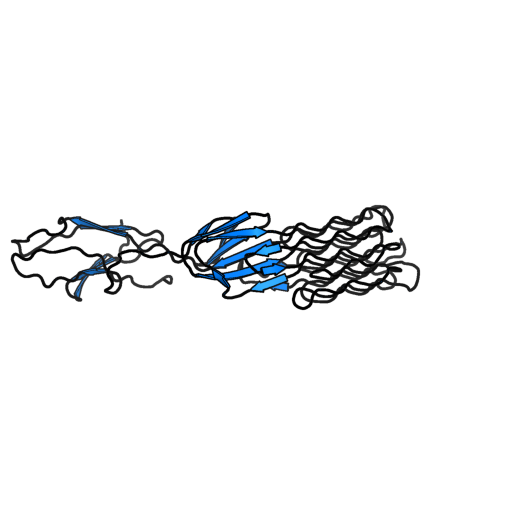 ? 16.388 -2.122 -8.235 1.00 96.62 285 CYS A CA 1
ATOM 1848 C C . CYS A 1 285 ? 15.202 -2.937 -7.732 1.00 96.62 285 CYS A C 1
ATOM 1850 O O . CYS A 1 285 ? 14.282 -3.247 -8.489 1.00 96.62 285 CYS A O 1
ATOM 1852 N N . ASP A 1 286 ? 15.231 -3.268 -6.445 1.00 98.19 286 ASP A N 1
ATOM 1853 C CA . ASP A 1 286 ? 14.154 -3.993 -5.780 1.00 98.19 286 ASP A CA 1
ATOM 1854 C C . ASP A 1 286 ? 12.857 -3.168 -5.781 1.00 98.19 286 ASP A C 1
ATOM 1856 O O . ASP A 1 286 ? 12.881 -1.933 -5.743 1.00 98.19 286 ASP A O 1
ATOM 1860 N N . GLY A 1 287 ? 11.718 -3.855 -5.837 1.00 98.56 287 GLY A N 1
ATOM 1861 C CA . GLY A 1 287 ? 10.418 -3.266 -5.537 1.00 98.56 287 GLY A CA 1
ATOM 1862 C C . GLY A 1 287 ? 10.253 -3.035 -4.035 1.00 98.56 287 GLY A C 1
ATOM 1863 O O . GLY A 1 287 ? 10.940 -3.650 -3.223 1.00 98.56 287 GLY A O 1
ATOM 1864 N N . GLY A 1 288 ? 9.325 -2.160 -3.668 1.00 98.62 288 GLY A N 1
ATOM 1865 C CA . GLY A 1 288 ? 8.979 -1.887 -2.280 1.00 98.62 288 GLY A CA 1
ATOM 1866 C C . GLY A 1 288 ? 8.010 -2.923 -1.718 1.00 98.62 288 GLY A C 1
ATOM 1867 O O . GLY A 1 288 ? 7.138 -3.442 -2.425 1.00 98.62 288 GLY A O 1
ATOM 1868 N N . ASN A 1 289 ? 8.134 -3.199 -0.424 1.00 98.69 289 ASN A N 1
ATOM 1869 C CA . ASN A 1 289 ? 7.166 -3.996 0.323 1.00 98.69 289 ASN A CA 1
ATOM 1870 C C . ASN A 1 289 ? 5.765 -3.362 0.281 1.00 98.69 289 ASN A C 1
ATOM 1872 O O . ASN A 1 289 ? 5.618 -2.137 0.224 1.00 98.69 289 ASN A O 1
ATOM 1876 N N . GLY A 1 290 ? 4.737 -4.207 0.328 1.00 98.38 290 GLY A N 1
ATOM 1877 C CA . GLY A 1 290 ? 3.342 -3.797 0.425 1.00 98.38 290 GLY A CA 1
ATOM 1878 C C . GLY A 1 290 ? 2.967 -3.268 1.811 1.00 98.38 290 GLY A C 1
ATOM 1879 O O . GLY A 1 290 ? 3.814 -3.064 2.681 1.00 98.38 290 GLY A O 1
ATOM 1880 N N . VAL A 1 291 ? 1.668 -3.077 2.028 1.00 97.94 291 VAL A N 1
ATOM 1881 C CA . VAL A 1 291 ? 1.103 -2.666 3.319 1.00 97.94 291 VAL A CA 1
ATOM 1882 C C . VAL A 1 291 ? -0.339 -3.151 3.442 1.00 97.94 291 VAL A C 1
ATOM 1884 O O . VAL A 1 291 ? -1.057 -3.259 2.446 1.00 97.94 291 VAL A O 1
ATOM 1887 N N . VAL A 1 292 ? -0.775 -3.427 4.668 1.00 98.06 292 VAL A N 1
ATOM 1888 C CA . VAL A 1 292 ? -2.195 -3.585 5.003 1.00 98.06 292 VAL A CA 1
ATOM 1889 C C . VAL A 1 292 ? -2.560 -2.530 6.036 1.00 98.06 292 VAL A C 1
ATOM 1891 O O . VAL A 1 292 ? -1.886 -2.422 7.059 1.00 98.06 292 VAL A O 1
ATOM 1894 N N . ILE A 1 293 ? -3.604 -1.746 5.769 1.00 96.44 293 ILE A N 1
ATOM 1895 C CA . ILE A 1 293 ? -4.083 -0.699 6.675 1.00 96.44 293 ILE A CA 1
ATOM 1896 C C . ILE A 1 293 ? -5.551 -0.943 6.988 1.00 96.44 293 ILE A C 1
ATOM 1898 O O . ILE A 1 293 ? -6.360 -1.102 6.079 1.00 96.44 293 ILE A O 1
ATOM 1902 N N . ILE A 1 294 ? -5.889 -0.973 8.272 1.00 96.06 294 ILE A N 1
ATOM 1903 C CA . ILE A 1 294 ? -7.241 -1.239 8.763 1.00 96.06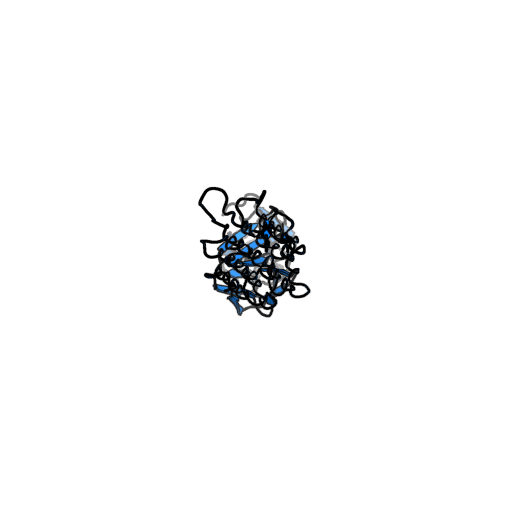 294 ILE A CA 1
ATOM 1904 C C . ILE A 1 294 ? -7.654 -0.059 9.632 1.00 96.06 294 ILE A C 1
ATOM 1906 O O . ILE A 1 294 ? -6.959 0.268 10.593 1.00 96.06 294 ILE A O 1
ATOM 1910 N N . ARG A 1 295 ? -8.776 0.579 9.310 1.00 93.06 295 ARG A N 1
ATOM 1911 C CA . ARG A 1 295 ? -9.326 1.707 10.067 1.00 93.06 295 ARG A CA 1
ATOM 1912 C C . ARG A 1 295 ? -10.730 1.394 10.529 1.00 93.06 295 ARG A C 1
ATOM 1914 O O . ARG A 1 295 ? -11.567 0.981 9.733 1.00 93.06 295 ARG A O 1
ATOM 1921 N N . PHE A 1 296 ? -11.006 1.646 11.798 1.00 89.38 296 PHE A N 1
ATOM 1922 C CA . PHE A 1 296 ? -12.342 1.475 12.349 1.00 89.38 296 PHE A CA 1
ATOM 1923 C C . PHE A 1 296 ? -12.596 2.409 13.523 1.00 89.38 296 PHE A C 1
ATOM 1925 O O . PHE A 1 296 ? -11.674 2.974 14.108 1.00 89.38 296 PHE A O 1
ATOM 1932 N N . LEU A 1 297 ? -13.872 2.567 13.865 1.00 85.12 297 LEU A N 1
ATOM 1933 C CA . LEU A 1 297 ? -14.287 3.253 15.078 1.00 85.12 297 LEU A CA 1
ATOM 1934 C C . LEU A 1 297 ? -14.342 2.220 16.218 1.00 85.12 297 LEU A C 1
ATOM 1936 O O . LEU A 1 297 ? -15.198 1.331 16.164 1.00 85.12 297 LEU A O 1
ATOM 1940 N N . PRO A 1 298 ? -13.444 2.269 17.219 1.00 75.31 298 PRO A N 1
ATOM 1941 C CA . PRO A 1 298 ? -13.533 1.374 18.362 1.00 75.31 298 PRO A CA 1
ATOM 1942 C C . PRO A 1 298 ? -14.833 1.651 19.124 1.00 75.31 298 PRO A C 1
ATOM 1944 O O . PRO A 1 298 ? -15.203 2.806 19.352 1.00 75.31 298 PRO A O 1
ATOM 1947 N N . ILE A 1 299 ? -15.532 0.598 19.552 1.00 66.69 299 ILE A N 1
ATOM 1948 C CA . ILE A 1 299 ? -16.635 0.771 20.503 1.00 66.69 299 ILE A CA 1
ATOM 1949 C C . ILE A 1 299 ? -15.991 0.880 21.882 1.00 66.69 299 ILE A C 1
ATOM 1951 O O . ILE A 1 299 ? -15.545 -0.111 22.460 1.00 66.69 299 ILE A O 1
ATOM 1955 N N . LEU A 1 300 ? -15.891 2.118 22.358 1.00 57.06 300 LEU A N 1
ATOM 1956 C CA . LEU A 1 300 ? -15.264 2.472 23.627 1.00 57.06 300 LEU A CA 1
ATOM 1957 C C . LEU A 1 300 ? -16.008 1.806 24.792 1.00 57.06 300 LEU A C 1
ATOM 1959 O O . LEU A 1 300 ? -17.237 1.716 24.800 1.00 57.06 300 LEU A O 1
ATOM 1963 N N . SER A 1 301 ? -15.239 1.315 25.765 1.00 53.56 301 SER A N 1
ATOM 1964 C CA . SER A 1 301 ? -15.760 0.807 27.033 1.00 53.56 301 SER A CA 1
ATOM 1965 C C . SER A 1 301 ? -16.633 1.867 27.695 1.00 53.56 301 SER A C 1
ATOM 1967 O O . SER A 1 301 ? -16.216 3.013 27.802 1.00 53.56 301 SER A O 1
ATOM 1969 N N . ILE A 1 302 ? -17.826 1.485 28.143 1.00 58.66 302 ILE A N 1
ATOM 1970 C CA . ILE A 1 302 ? -18.709 2.389 28.881 1.00 58.66 302 ILE A CA 1
ATOM 1971 C C . ILE A 1 302 ? -18.116 2.781 30.247 1.00 58.66 302 ILE A C 1
ATOM 1973 O O . ILE A 1 302 ? -17.358 2.000 30.837 1.00 58.66 302 ILE A O 1
ATOM 1977 N N . PRO A 1 303 ? -18.529 3.935 30.802 1.00 64.00 303 PRO A N 1
ATOM 1978 C CA . PRO A 1 303 ? -18.246 4.290 32.182 1.00 64.00 303 PRO A CA 1
ATOM 1979 C C . PRO A 1 303 ? -18.666 3.183 33.151 1.00 64.00 303 PRO A C 1
ATOM 1981 O O . PRO A 1 303 ? -19.776 2.655 33.091 1.00 64.00 303 PRO A O 1
ATOM 1984 N N . THR A 1 304 ? -17.788 2.865 34.094 1.00 69.62 304 THR A N 1
ATOM 1985 C CA . THR A 1 304 ? -18.122 2.039 35.253 1.00 69.62 304 THR A CA 1
ATOM 1986 C C . THR A 1 304 ? -18.745 2.927 36.317 1.00 69.62 304 THR A C 1
ATOM 1988 O O . THR A 1 304 ? -18.151 3.932 36.699 1.00 69.62 304 THR A O 1
ATOM 1991 N N . VAL A 1 305 ? -19.914 2.544 36.828 1.00 73.62 305 VAL A N 1
ATOM 1992 C CA . VAL A 1 305 ? -20.522 3.161 38.013 1.00 73.62 305 VAL A CA 1
ATOM 1993 C C . VAL A 1 305 ? -20.464 2.158 39.150 1.00 73.62 305 VAL A C 1
ATOM 1995 O O . VAL A 1 305 ? -20.724 0.977 38.949 1.00 73.62 305 VAL A O 1
ATOM 1998 N N . THR A 1 306 ? -20.108 2.609 40.345 1.00 76.31 306 THR A N 1
ATOM 1999 C CA . THR A 1 306 ? -20.122 1.803 41.568 1.00 76.31 306 THR A CA 1
ATOM 2000 C C . THR A 1 306 ? -20.832 2.582 42.660 1.00 76.31 306 THR A C 1
ATOM 2002 O O . THR A 1 306 ? -20.436 3.706 42.964 1.00 76.31 306 THR A O 1
ATOM 2005 N N . LEU A 1 307 ? -21.862 2.001 43.277 1.00 77.69 307 LEU A N 1
ATOM 2006 C CA . LEU A 1 307 ? -22.431 2.544 44.509 1.00 77.69 307 LEU A CA 1
ATOM 2007 C C . LEU A 1 307 ? -21.535 2.155 45.692 1.00 77.69 307 LEU A C 1
ATOM 2009 O O . LEU A 1 307 ? -21.400 0.977 46.013 1.00 77.69 307 LEU A O 1
ATOM 2013 N N . ASN A 1 308 ? -20.929 3.145 46.344 1.00 82.50 308 ASN A N 1
ATOM 2014 C CA . ASN A 1 308 ? -20.086 2.943 47.524 1.00 82.50 308 ASN A CA 1
ATOM 2015 C C . ASN A 1 308 ? -20.924 2.876 48.800 1.00 82.50 308 ASN A C 1
ATOM 2017 O O . ASN A 1 308 ? -20.631 2.088 49.698 1.00 82.50 308 ASN A O 1
ATOM 2021 N N . LYS A 1 309 ? -21.935 3.749 48.894 1.00 78.38 309 LYS A N 1
ATOM 2022 C CA . LYS A 1 309 ? -22.932 3.773 49.964 1.00 78.38 309 LYS A CA 1
ATOM 2023 C C . LYS A 1 309 ? -24.248 4.363 49.464 1.00 78.38 309 LYS A C 1
ATOM 2025 O O . LYS A 1 309 ? -24.215 5.253 48.617 1.00 78.38 309 LYS A O 1
ATOM 2030 N N . PRO A 1 310 ? -25.387 3.973 50.049 1.00 77.88 310 PRO A N 1
ATOM 2031 C CA . PRO A 1 310 ? -25.576 2.863 50.997 1.00 77.88 310 PRO A CA 1
ATOM 2032 C C . PRO A 1 310 ? -25.312 1.493 50.343 1.00 77.88 310 PRO A C 1
ATOM 2034 O O . PRO A 1 310 ? -25.109 1.421 49.136 1.00 77.88 310 PRO A O 1
ATOM 2037 N N . ASP A 1 311 ? -25.234 0.418 51.133 1.00 79.25 311 ASP A N 1
ATOM 2038 C CA . ASP A 1 311 ? -25.017 -0.923 50.569 1.00 79.25 311 ASP A CA 1
ATOM 2039 C C . ASP A 1 311 ? -26.248 -1.348 49.748 1.00 79.25 311 ASP A C 1
ATOM 2041 O O . ASP A 1 311 ? -27.373 -0.929 50.040 1.00 79.25 311 ASP A O 1
ATOM 2045 N N . ASN A 1 312 ? -26.056 -2.169 48.714 1.00 73.19 312 ASN A N 1
ATOM 2046 C CA . ASN A 1 312 ? -27.181 -2.645 47.909 1.00 73.19 312 ASN A CA 1
ATOM 2047 C C . ASN A 1 312 ? -28.217 -3.362 48.797 1.00 73.19 312 ASN A C 1
ATOM 2049 O O . ASN A 1 312 ? -27.829 -4.124 49.685 1.00 73.19 312 ASN A O 1
ATOM 2053 N N . ASN A 1 313 ? -29.514 -3.151 48.543 1.00 71.38 313 ASN A N 1
ATOM 2054 C CA . ASN A 1 313 ? -30.613 -3.731 49.323 1.00 71.38 313 ASN A CA 1
ATOM 2055 C C . ASN A 1 313 ? -30.659 -3.251 50.794 1.00 71.38 313 ASN A C 1
ATOM 2057 O O . ASN A 1 313 ? -31.024 -4.004 51.698 1.00 71.38 313 ASN A O 1
ATOM 2061 N N . THR A 1 314 ? -30.267 -1.997 51.047 1.00 73.69 314 THR A N 1
ATOM 2062 C CA . THR A 1 314 ? -30.434 -1.345 52.359 1.00 73.69 314 THR A CA 1
ATOM 2063 C C . THR A 1 314 ? -31.894 -0.930 52.576 1.00 73.69 314 THR A C 1
ATOM 2065 O O . THR A 1 314 ? -32.530 -0.403 51.664 1.00 73.69 314 THR A O 1
ATOM 2068 N N . VAL A 1 315 ? -32.398 -1.123 53.800 1.00 74.19 315 VAL A N 1
ATOM 2069 C CA . VAL A 1 315 ? -33.696 -0.602 54.266 1.00 74.19 315 VAL A CA 1
ATOM 2070 C C . VAL A 1 315 ? -33.502 0.806 54.822 1.00 74.19 315 VAL A C 1
ATOM 2072 O O . VAL A 1 315 ? -32.623 1.020 55.662 1.00 74.19 315 VAL A O 1
ATOM 2075 N N . PHE A 1 316 ? -34.342 1.756 54.412 1.00 71.56 316 PHE A N 1
ATOM 2076 C CA . PHE A 1 316 ? -34.331 3.114 54.963 1.00 71.56 316 PHE A CA 1
ATOM 2077 C C . PHE A 1 316 ? -35.530 3.356 55.880 1.00 71.56 316 PHE A C 1
ATOM 2079 O O . PHE A 1 316 ? -36.679 3.194 55.482 1.00 71.56 316 PHE A O 1
ATOM 2086 N N . GLU A 1 317 ? -35.251 3.816 57.101 1.00 73.31 317 GLU A N 1
ATOM 2087 C CA . GLU A 1 317 ? -36.262 4.280 58.072 1.00 73.31 317 GLU A CA 1
ATOM 2088 C C . GLU A 1 317 ? -36.317 5.822 58.162 1.00 73.31 317 GLU A C 1
ATOM 2090 O O . GLU A 1 317 ? -36.972 6.394 59.034 1.00 73.31 317 GLU A O 1
ATOM 2095 N N . ILE A 1 318 ? -35.587 6.515 57.281 1.00 65.56 318 ILE A N 1
ATOM 2096 C CA . ILE A 1 318 ? -35.352 7.965 57.315 1.00 65.56 318 ILE A CA 1
ATOM 2097 C C . ILE A 1 318 ? -35.768 8.629 55.997 1.00 65.56 318 ILE A C 1
ATOM 2099 O O . ILE A 1 318 ? -35.726 8.012 54.940 1.00 65.56 318 ILE A O 1
ATOM 2103 N N . VAL A 1 319 ? -36.128 9.915 56.057 1.00 64.12 319 VAL A N 1
ATOM 2104 C CA . VAL A 1 319 ? -36.614 10.712 54.906 1.00 64.12 319 VAL A CA 1
ATOM 2105 C C . VAL A 1 319 ? -35.508 11.364 54.066 1.00 64.12 319 VAL A C 1
ATOM 2107 O O . VAL A 1 319 ? -35.796 12.012 53.065 1.00 64.12 319 VAL A O 1
ATOM 2110 N N . THR A 1 320 ? -34.241 11.230 54.461 1.00 66.50 320 THR A N 1
ATOM 2111 C CA . THR A 1 320 ? -33.093 11.768 53.715 1.00 66.50 320 THR A CA 1
ATOM 2112 C C . THR A 1 320 ? -32.037 10.686 53.582 1.00 66.50 320 THR A C 1
ATOM 2114 O O . THR A 1 320 ? -31.585 10.142 54.587 1.00 66.50 320 THR A O 1
ATOM 2117 N N . ILE A 1 321 ? -31.638 10.387 52.348 1.00 70.56 321 ILE A N 1
ATOM 2118 C CA . ILE A 1 321 ? -30.684 9.327 52.020 1.00 70.56 321 ILE A CA 1
ATOM 2119 C C . ILE A 1 321 ? -29.486 9.974 51.327 1.00 70.56 321 ILE A C 1
ATOM 2121 O O . ILE A 1 321 ? -29.651 10.671 50.332 1.00 70.56 321 ILE A O 1
ATOM 2125 N N . ASN A 1 322 ? -28.281 9.730 51.843 1.00 73.81 322 ASN A N 1
ATOM 2126 C CA . ASN A 1 322 ? -27.047 10.168 51.195 1.00 73.81 322 ASN A CA 1
ATOM 2127 C C . ASN A 1 322 ? -26.503 9.029 50.335 1.00 73.81 322 ASN A C 1
ATOM 2129 O O . ASN A 1 322 ? -26.115 7.987 50.869 1.00 73.81 322 ASN A O 1
ATOM 2133 N N . MET A 1 323 ? -26.452 9.240 49.022 1.00 74.69 323 MET A N 1
ATOM 2134 C CA . MET A 1 323 ? -25.835 8.307 48.083 1.00 74.69 323 MET A CA 1
ATOM 2135 C C . MET A 1 323 ? -24.406 8.754 47.771 1.00 74.69 323 MET A C 1
ATOM 2137 O O . MET A 1 323 ? -24.142 9.929 47.534 1.00 74.69 323 MET A O 1
ATOM 2141 N N . ASN A 1 324 ? -23.477 7.807 47.779 1.00 79.56 324 ASN A N 1
ATOM 2142 C CA . ASN A 1 324 ? -22.089 7.994 47.388 1.00 79.56 324 ASN A CA 1
ATOM 2143 C C . ASN A 1 324 ? -21.776 6.971 46.298 1.00 79.56 324 ASN A C 1
ATOM 2145 O O . ASN A 1 324 ? -21.841 5.767 46.551 1.00 79.56 324 ASN A O 1
ATOM 2149 N N . CYS A 1 325 ? -21.422 7.448 45.109 1.00 75.88 325 CYS A N 1
ATOM 2150 C CA . CYS A 1 325 ? -21.011 6.611 43.994 1.00 75.88 325 CYS A CA 1
ATOM 2151 C C . CYS A 1 325 ? -19.644 7.044 43.457 1.00 75.88 325 CYS A C 1
ATOM 2153 O O . CYS A 1 325 ? -19.251 8.201 43.585 1.00 75.88 325 CYS A O 1
ATOM 2155 N N . THR A 1 326 ? -18.936 6.102 42.844 1.00 77.50 326 THR A N 1
ATOM 2156 C CA . THR A 1 326 ? -17.749 6.365 42.031 1.00 77.50 326 THR A CA 1
ATOM 2157 C C . THR A 1 326 ? -18.090 6.042 40.587 1.00 77.50 326 THR A C 1
ATOM 2159 O O . THR A 1 326 ? -18.598 4.959 40.298 1.00 77.50 326 THR A O 1
ATOM 2162 N N . VAL A 1 327 ? -17.811 6.983 39.690 1.00 72.88 327 VAL A N 1
ATOM 2163 C CA . VAL A 1 327 ? -17.948 6.808 38.243 1.00 72.88 327 VAL A CA 1
ATOM 2164 C C . VAL A 1 327 ? -16.559 6.922 37.636 1.00 72.88 327 VAL A C 1
ATOM 2166 O O . VAL A 1 327 ? -15.825 7.845 37.972 1.00 72.88 327 VAL A O 1
ATOM 2169 N N . SER A 1 328 ? -16.185 6.008 36.749 1.00 71.12 328 SER A N 1
ATOM 2170 C CA . SER A 1 328 ? -14.910 6.071 36.034 1.00 71.12 328 SER A CA 1
ATOM 2171 C C . SER A 1 328 ? -15.096 5.737 34.562 1.00 71.12 328 SER A C 1
ATOM 2173 O O . SER A 1 328 ? -15.763 4.757 34.248 1.00 71.12 328 SER A O 1
ATOM 2175 N N . ASP A 1 329 ? -14.455 6.497 33.679 1.00 68.12 329 ASP A N 1
ATOM 2176 C CA . ASP A 1 329 ? -14.416 6.249 32.235 1.00 68.12 329 ASP A CA 1
ATOM 2177 C C . ASP A 1 329 ? -13.016 6.541 31.675 1.00 68.12 329 ASP A C 1
ATOM 2179 O O . ASP A 1 329 ? -12.247 7.294 32.279 1.00 68.12 329 ASP A O 1
ATOM 2183 N N . ASN A 1 330 ? -12.687 5.978 30.513 1.00 61.94 330 ASN A N 1
ATOM 2184 C CA . ASN A 1 330 ? -11.439 6.239 29.799 1.00 61.94 330 ASN A CA 1
ATOM 2185 C C . ASN A 1 330 ? -11.482 7.507 28.920 1.00 61.94 330 ASN A C 1
ATOM 2187 O O . ASN A 1 330 ? -10.433 7.919 28.425 1.00 61.94 330 ASN A O 1
ATOM 2191 N N . LEU A 1 331 ? -12.644 8.155 28.761 1.00 57.94 331 LEU A N 1
ATOM 2192 C CA . LEU A 1 331 ? -12.823 9.346 27.912 1.00 57.94 331 LEU A CA 1
ATOM 2193 C C . LEU A 1 331 ? -12.938 10.681 28.662 1.00 57.94 331 LEU A C 1
ATOM 2195 O O . LEU A 1 331 ? -13.235 11.697 28.037 1.00 57.94 331 LEU A O 1
ATOM 2199 N N . ASN A 1 332 ? -12.631 10.705 29.963 1.00 58.00 332 ASN A N 1
ATOM 2200 C CA . ASN A 1 332 ? -12.872 11.833 30.874 1.00 58.00 332 ASN A CA 1
ATOM 2201 C C . ASN A 1 332 ? -14.366 12.188 30.980 1.00 58.00 332 ASN A C 1
ATOM 2203 O O . ASN A 1 332 ? -14.960 12.792 30.088 1.00 58.00 332 ASN A O 1
ATOM 2207 N N . LEU A 1 333 ? -14.965 11.851 32.120 1.00 61.38 333 LEU A N 1
ATOM 2208 C CA . LEU A 1 333 ? -16.370 12.129 32.408 1.00 61.38 333 LEU A CA 1
ATOM 2209 C C . LEU A 1 333 ? -16.657 13.631 32.377 1.00 61.38 333 LEU A C 1
ATOM 2211 O O . LEU A 1 333 ? -16.007 14.416 33.064 1.00 61.38 333 LEU A O 1
ATOM 2215 N N . VAL A 1 334 ? -17.669 14.020 31.602 1.00 58.28 334 VAL A N 1
ATOM 2216 C CA . VAL A 1 334 ? -18.087 15.423 31.482 1.00 58.28 334 VAL A CA 1
ATOM 2217 C C . VAL A 1 334 ? -19.233 15.740 32.441 1.00 58.28 334 VAL A C 1
ATOM 2219 O O . VAL A 1 334 ? -19.197 16.771 33.103 1.00 58.28 334 VAL A O 1
ATOM 2222 N N . ASN A 1 335 ? -20.221 14.845 32.549 1.00 62.41 335 ASN A N 1
ATOM 2223 C CA . ASN A 1 335 ? -21.395 15.005 33.405 1.00 62.41 335 ASN A CA 1
ATOM 2224 C C . ASN A 1 335 ? -21.784 13.672 34.048 1.00 62.41 335 ASN A C 1
ATOM 2226 O O . ASN A 1 335 ? -21.718 12.627 33.402 1.00 62.41 335 ASN A O 1
ATOM 2230 N N . VAL A 1 336 ? -22.247 13.739 35.295 1.00 65.19 336 VAL A N 1
ATOM 2231 C CA . VAL A 1 336 ? -22.911 12.630 35.992 1.00 65.19 336 VAL A CA 1
ATOM 2232 C C . VAL A 1 336 ? -24.214 13.161 36.579 1.00 65.19 336 VAL A C 1
ATOM 2234 O O . VAL A 1 336 ? -24.194 14.144 37.322 1.00 65.19 336 VAL A O 1
ATOM 2237 N N . SER A 1 337 ? -25.335 12.517 36.262 1.00 67.88 337 SER A N 1
ATOM 2238 C CA . SER A 1 337 ? -26.658 12.873 36.788 1.00 67.88 337 SER A CA 1
ATOM 2239 C C . SER A 1 337 ? -27.228 11.739 37.636 1.00 67.88 337 SER A C 1
ATOM 2241 O O . SER A 1 337 ? -27.107 10.573 37.270 1.00 67.88 337 SER A O 1
ATOM 2243 N N . LEU A 1 338 ? -27.868 12.088 38.754 1.00 70.31 338 LEU A N 1
ATOM 2244 C CA . LEU A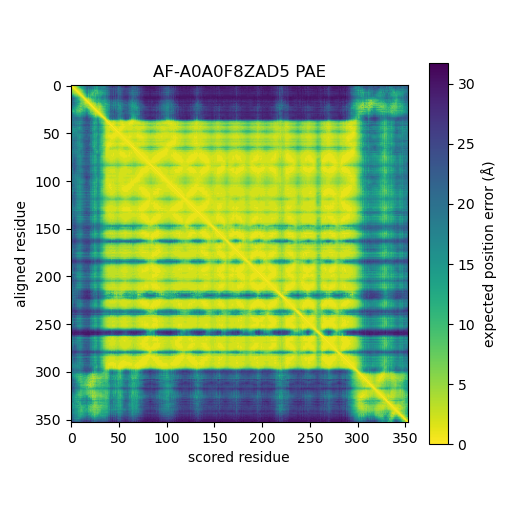 1 338 ? -28.711 11.193 39.540 1.00 70.31 338 LEU A CA 1
ATOM 2245 C C . LEU A 1 338 ? -30.167 11.397 39.129 1.00 70.31 338 LEU A C 1
ATOM 2247 O O . LEU A 1 338 ? -30.734 12.476 39.325 1.00 70.31 338 LEU A O 1
ATOM 2251 N N . ILE A 1 339 ? -30.783 10.339 38.616 1.00 65.69 339 ILE A N 1
ATOM 2252 C CA . ILE A 1 339 ? -32.194 10.316 38.238 1.00 65.69 339 ILE A CA 1
ATOM 2253 C C . ILE A 1 339 ? -32.905 9.310 39.142 1.00 65.69 339 ILE A C 1
ATOM 2255 O O . ILE A 1 339 ? -32.498 8.153 39.189 1.00 65.69 339 ILE A O 1
ATOM 2259 N N . LEU A 1 340 ? -33.951 9.745 39.849 1.00 65.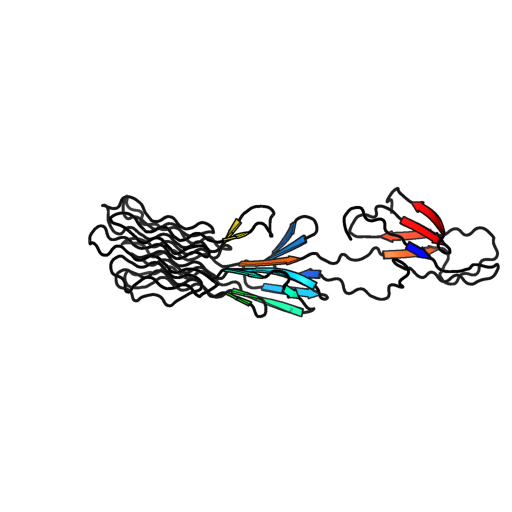19 340 LEU A N 1
ATOM 2260 C CA . LEU A 1 340 ? -34.831 8.871 40.636 1.00 65.19 340 LEU A CA 1
ATOM 2261 C C . LEU A 1 340 ? -36.228 8.945 40.023 1.00 65.19 340 LEU A C 1
ATOM 2263 O O . LEU A 1 340 ? -36.745 10.046 39.837 1.00 65.19 340 LEU A O 1
ATOM 2267 N N . ASP A 1 341 ? -36.825 7.803 39.686 1.00 62.09 341 ASP A N 1
ATOM 2268 C CA . ASP A 1 341 ? -38.187 7.714 39.133 1.00 62.09 341 ASP A CA 1
ATOM 2269 C C . ASP A 1 341 ? -38.429 8.613 37.906 1.00 62.09 341 ASP A C 1
ATOM 2271 O O . ASP A 1 341 ? -39.486 9.222 37.734 1.00 62.09 341 ASP A O 1
ATOM 2275 N N . GLY A 1 342 ? -37.419 8.724 37.039 1.00 60.72 342 GLY A N 1
ATOM 2276 C CA . GLY A 1 342 ? -37.474 9.564 35.839 1.00 60.72 342 GLY A CA 1
ATOM 2277 C C . GLY A 1 342 ? -37.353 11.070 36.105 1.00 60.72 342 GLY A C 1
ATOM 2278 O O . GLY A 1 342 ? -37.490 11.864 35.174 1.00 60.72 342 GLY A O 1
ATOM 2279 N N . VAL A 1 343 ? -37.078 11.481 37.346 1.00 63.75 343 VAL A N 1
ATOM 2280 C CA . VAL A 1 343 ? -36.819 12.874 37.727 1.00 63.75 343 VAL A CA 1
ATOM 2281 C C . VAL A 1 343 ? -35.327 13.068 37.992 1.00 63.75 343 VAL A C 1
ATOM 2283 O O . VAL A 1 343 ? -34.739 12.392 38.837 1.00 63.75 343 VAL A O 1
ATOM 2286 N N . ILE A 1 344 ? -34.708 14.013 37.278 1.00 65.69 344 ILE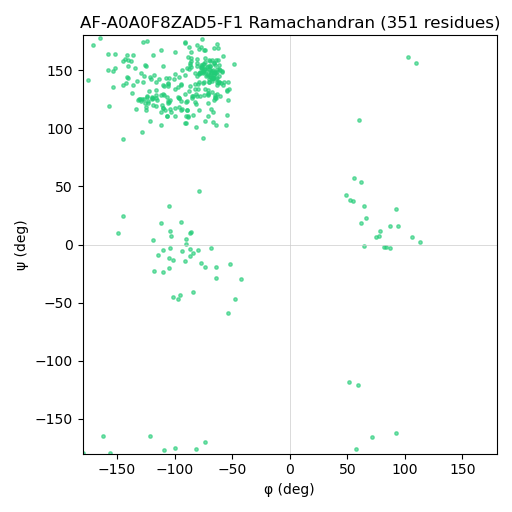 A N 1
ATOM 2287 C CA . ILE A 1 344 ? -33.324 14.439 37.533 1.00 65.69 344 ILE A CA 1
ATOM 2288 C C . ILE A 1 344 ? -33.292 15.164 38.883 1.00 65.69 344 ILE A C 1
ATOM 2290 O O . ILE A 1 344 ? -33.925 16.209 39.034 1.00 65.69 344 ILE A O 1
ATOM 2294 N N . ASN A 1 345 ? -32.561 14.615 39.852 1.00 64.38 345 ASN A N 1
ATOM 2295 C CA . ASN A 1 345 ? -32.438 15.190 41.193 1.00 64.38 345 ASN A CA 1
ATOM 2296 C C . ASN A 1 345 ? -31.168 16.024 41.345 1.00 64.38 345 ASN A C 1
ATOM 2298 O O . ASN A 1 345 ? -31.228 17.150 41.833 1.00 64.38 345 ASN A O 1
ATOM 2302 N N . GLU A 1 346 ? -30.027 15.497 40.900 1.00 66.69 346 GLU A N 1
ATOM 2303 C CA . GLU A 1 346 ? -28.738 16.184 40.986 1.00 66.69 346 GLU A CA 1
ATOM 2304 C C . GLU A 1 346 ? -27.919 15.955 39.714 1.00 66.69 346 GLU A C 1
ATOM 2306 O O . GLU A 1 346 ? -27.923 14.862 39.152 1.00 66.69 346 GLU A O 1
ATOM 2311 N N . THR A 1 347 ? -27.183 16.976 39.275 1.00 57.22 347 THR A N 1
ATOM 2312 C CA . THR A 1 347 ? -26.181 16.858 38.209 1.00 57.22 347 THR A CA 1
ATOM 2313 C C . THR A 1 347 ? -24.861 17.398 38.732 1.00 57.22 347 THR A C 1
ATOM 2315 O O . THR A 1 347 ? -24.769 18.566 39.113 1.00 57.22 347 THR A O 1
ATOM 2318 N N . ASN A 1 348 ? -23.821 16.569 38.720 1.00 60.62 348 ASN A N 1
ATOM 2319 C CA . ASN A 1 348 ? -22.458 17.028 38.927 1.00 60.62 348 ASN A CA 1
ATOM 2320 C C . ASN A 1 348 ? -21.836 17.379 37.568 1.00 60.62 348 ASN A C 1
ATOM 2322 O O . ASN A 1 348 ? -21.463 16.499 36.792 1.00 60.62 348 ASN A O 1
ATOM 2326 N N . THR A 1 349 ? -21.717 18.678 37.293 1.00 52.97 349 THR A N 1
ATOM 2327 C CA . THR A 1 349 ? -21.138 19.224 36.053 1.00 52.97 349 THR A CA 1
ATOM 2328 C C . THR A 1 349 ? -19.629 19.471 36.144 1.00 52.97 349 THR A C 1
ATOM 2330 O O . THR A 1 349 ? -19.057 20.103 35.259 1.00 52.97 349 THR A O 1
ATOM 2333 N N . THR A 1 350 ? -18.979 19.097 37.253 1.00 49.00 350 THR A N 1
ATOM 2334 C CA . THR A 1 350 ? -17.559 19.426 37.482 1.00 49.00 350 THR A CA 1
ATOM 2335 C C . THR A 1 350 ? -16.592 18.356 36.978 1.00 49.00 350 THR A C 1
ATOM 2337 O O . THR A 1 350 ? -15.403 18.644 36.868 1.00 49.00 350 THR A O 1
ATOM 2340 N N . GLY A 1 351 ? -17.073 17.149 36.655 1.00 43.59 351 GLY A N 1
ATOM 2341 C CA . GLY A 1 351 ? -16.236 16.055 36.145 1.00 43.59 351 GLY A CA 1
ATOM 2342 C C . GLY A 1 351 ? -15.147 15.573 37.117 1.00 43.59 351 GLY A C 1
ATOM 2343 O O . GLY A 1 351 ? -14.170 14.968 36.683 1.00 43.59 351 GLY A O 1
ATOM 2344 N N . ILE A 1 352 ? -15.258 15.868 38.419 1.00 37.94 352 ILE A N 1
ATOM 2345 C CA . ILE A 1 352 ? -14.236 15.500 39.411 1.00 37.94 352 ILE A CA 1
ATOM 2346 C C . ILE A 1 352 ? -14.544 14.110 39.988 1.00 37.94 352 ILE A C 1
ATOM 2348 O O . ILE A 1 352 ? -15.624 13.905 40.543 1.00 37.94 352 ILE A O 1
ATOM 2352 N N . ASN A 1 353 ? -13.568 13.203 39.836 1.00 42.19 353 ASN A N 1
ATOM 2353 C CA . ASN A 1 353 ? -13.461 11.890 40.492 1.00 42.19 353 ASN A CA 1
ATOM 2354 C C . ASN A 1 353 ? -13.544 11.969 42.021 1.00 42.19 353 ASN A C 1
ATOM 2356 O O . ASN A 1 353 ? -12.882 12.866 42.595 1.00 42.19 353 ASN A O 1
#

pLDDT: mean 83.48, std 17.36, range [27.67, 98.81]

Solvent-accessible surface area (backbone atoms only — not comparable to full-atom values): 15274 Å² total; per-residue (Å²): 138,64,98,85,70,84,65,60,41,46,38,83,63,94,79,59,90,68,41,70,49,70,81,57,73,21,54,86,84,39,77,77,87,81,79,78,45,24,44,74,48,50,60,49,76,50,72,58,87,78,29,41,33,30,46,27,67,51,68,47,51,42,36,34,41,37,61,48,58,25,35,38,37,41,25,0,0,0,0,0,0,0,7,34,4,0,0,0,0,1,4,3,42,50,78,41,74,70,40,79,46,58,64,42,75,37,61,36,42,34,5,45,34,3,48,32,4,77,38,49,50,32,35,15,29,53,15,32,50,14,34,48,81,94,47,74,25,40,12,1,6,8,1,8,1,34,70,18,61,49,38,63,68,16,7,1,0,4,1,2,7,27,67,32,69,45,37,16,47,29,34,87,86,22,20,20,27,21,6,38,25,18,69,84,49,86,31,35,4,4,0,0,0,0,1,39,65,33,56,10,32,56,14,38,89,22,28,15,4,32,13,7,33,22,43,70,48,44,89,86,70,82,46,82,44,45,32,9,0,0,0,0,0,4,17,58,31,75,78,39,78,44,49,4,46,31,8,52,14,33,19,3,28,17,0,37,43,68,87,83,62,29,64,31,31,50,16,32,68,54,23,2,0,0,0,0,0,1,3,89,90,32,52,15,16,31,14,2,22,2,22,37,37,40,36,31,67,57,46,74,77,73,66,47,75,42,76,74,31,64,61,77,58,44,70,44,95,64,97,74,82,78,76,42,69,50,68,51,52,91,82,64,59,59,58,48,42,46,25,54,69,87,40,82,75,48,70,48,72,77,49,75,122

Radius of gyration: 29.75 Å; Cα contacts (8 Å, |Δi|>4): 1592; chains: 1; bounding box: 72×33×91 Å